Protein AF-A0A1Y1MLY2-F1 (afdb_monomer_lite)

Organism: Photinus pyralis (NCBI:txid7054)

pLDDT: mean 86.31, std 7.02, range [56.25, 96.88]

Secondary structure (DSSP, 8-state):
-HHHHHHHHHHHHHHH-SS--HHHHHHHHHHHHHHHHHTT-STT--TT----S---BPPTTS-HHHHHHHHHHHHHHHHHHHHHTT---HHHHHHHT--THHHHHHHHHTT--BHHHHHHHHHHHHHHHHHHHHHHGGGS-HHHHHHHHHHHHHIIIIIIGGGTEEEE--STTPPPEEEE--HHHHHHHHHHHHHHHHHHHHHHHHHHHHHHHHHHHHHHHHHS-TTTTTTT-TTEEEE-TTS-EEEETTSPBPPHHHHHHHHHHHHHHHHHHHHHHHTT--

Foldseek 3Di:
DVVVVVVVVVVVVPVVDDPDPVVVVQVVQQVVQQVCLVVCVAVPADPVSRDGDRFPFDDPPDDLCRLLVLLVVLLVVLLVLVVVLVDPDPQLVVLSPDDLVVVLVVVVVVVGRHSCSNSVSSLQSLQSNLLVLVVCLVVDDPVSNVSSVVSSCCSALPSQLCVQWHWADDPPSDGTDIDRHPSVVSVVVSVVVVVVVVVVVVVVVVVVVVVVVVVVVLLVLLQDQLLCPCVPPQQADDADPSNQGQAGNVRHGDDPVVSVVSVVVSVVSNVSNVVCVVVVND

Structure (mmCIF, N/CA/C/O backbone):
data_AF-A0A1Y1MLY2-F1
#
_entry.id   AF-A0A1Y1MLY2-F1
#
loop_
_atom_site.group_PDB
_atom_site.id
_atom_site.type_symbol
_atom_site.label_atom_id
_atom_site.label_alt_id
_atom_site.label_comp_id
_atom_site.label_asym_id
_atom_site.label_entity_id
_atom_site.label_seq_id
_atom_site.pdbx_PDB_ins_code
_atom_site.Cartn_x
_atom_site.Cartn_y
_atom_site.Cartn_z
_atom_site.occupancy
_atom_site.B_iso_or_equiv
_atom_site.auth_seq_id
_atom_site.auth_comp_id
_atom_site.auth_asym_id
_atom_site.auth_atom_id
_atom_site.pdbx_PDB_model_num
ATOM 1 N N . VAL A 1 1 ? -26.089 12.155 -2.841 1.00 65.06 1 VAL A N 1
ATOM 2 C CA . VAL A 1 1 ? -25.486 13.413 -3.363 1.00 65.06 1 VAL A CA 1
ATOM 3 C C . VAL A 1 1 ? -25.445 14.527 -2.314 1.00 65.06 1 VAL A C 1
ATOM 5 O O . VAL A 1 1 ? -24.361 15.027 -2.050 1.00 65.06 1 VAL A O 1
ATOM 8 N N . ALA A 1 2 ? -26.565 14.896 -1.673 1.00 79.81 2 ALA A N 1
ATOM 9 C CA . ALA A 1 2 ? -26.585 15.977 -0.673 1.00 79.81 2 ALA A CA 1
ATOM 10 C C . ALA A 1 2 ? -25.741 15.687 0.590 1.00 79.81 2 ALA A C 1
ATOM 12 O O . ALA A 1 2 ? -24.936 16.527 0.979 1.00 79.81 2 ALA A O 1
ATOM 13 N N . LEU A 1 3 ? -25.856 14.484 1.172 1.00 78.69 3 LEU A N 1
ATOM 14 C CA . LEU A 1 3 ? -25.071 14.079 2.352 1.00 78.69 3 LEU A CA 1
ATOM 15 C C . LEU A 1 3 ? -23.561 14.085 2.087 1.00 78.69 3 LEU A C 1
ATOM 17 O O . LEU A 1 3 ? -22.803 14.652 2.862 1.00 78.69 3 LEU A O 1
ATOM 21 N N . LEU A 1 4 ? -23.128 13.536 0.949 1.00 76.62 4 LEU A N 1
ATOM 22 C CA . LEU A 1 4 ? -21.718 13.549 0.550 1.00 76.62 4 LEU A CA 1
ATOM 23 C C . LEU A 1 4 ? -21.171 14.980 0.427 1.00 76.62 4 LEU A C 1
ATOM 25 O O . LEU A 1 4 ? -20.057 15.262 0.858 1.00 76.62 4 LEU A O 1
ATOM 29 N N . LYS A 1 5 ? -21.968 15.902 -0.130 1.00 84.44 5 LYS A N 1
ATOM 30 C CA . LYS A 1 5 ? -21.595 17.318 -0.218 1.00 84.44 5 LYS A CA 1
ATOM 31 C C . LYS A 1 5 ? -21.448 17.941 1.173 1.00 84.44 5 LYS A C 1
ATOM 33 O O . LYS A 1 5 ? -20.451 18.612 1.408 1.00 84.44 5 LYS A O 1
ATOM 38 N N . LEU A 1 6 ? -22.393 17.681 2.082 1.00 85.00 6 LEU A N 1
ATOM 39 C CA . LEU A 1 6 ? -22.332 18.147 3.470 1.00 85.00 6 LEU A CA 1
ATOM 40 C C . LEU A 1 6 ? -21.058 17.655 4.170 1.00 85.00 6 LEU A C 1
ATOM 42 O O . LEU A 1 6 ? -20.322 18.471 4.714 1.00 85.00 6 LEU A O 1
ATOM 46 N N . VAL A 1 7 ? -20.758 16.354 4.085 1.00 82.62 7 VAL A N 1
ATOM 47 C CA . VAL A 1 7 ? -19.550 15.752 4.678 1.00 82.62 7 VAL A CA 1
ATOM 48 C C . VAL A 1 7 ? -18.281 16.408 4.132 1.00 82.62 7 VAL A C 1
ATOM 50 O O . VAL A 1 7 ? -17.428 16.833 4.905 1.00 82.62 7 VAL A O 1
ATOM 53 N N . ASN A 1 8 ? -18.170 16.573 2.812 1.00 82.56 8 ASN A N 1
ATOM 54 C CA . ASN A 1 8 ? -16.999 17.206 2.198 1.00 82.56 8 ASN A CA 1
ATOM 55 C C . ASN A 1 8 ? -16.827 18.674 2.620 1.00 82.56 8 ASN A C 1
ATOM 57 O O . ASN A 1 8 ? -15.702 19.126 2.850 1.00 82.56 8 ASN A O 1
ATOM 61 N N . THR A 1 9 ? -17.928 19.423 2.737 1.00 87.00 9 THR A N 1
ATOM 62 C CA . THR A 1 9 ? -17.904 20.814 3.206 1.00 87.00 9 THR A CA 1
ATOM 63 C C . THR A 1 9 ? -17.489 20.900 4.672 1.00 87.00 9 THR A C 1
ATOM 65 O O . THR A 1 9 ? -16.625 21.712 4.998 1.00 87.00 9 THR A O 1
ATOM 68 N N . VAL A 1 10 ? -18.035 20.041 5.537 1.00 86.56 10 VAL A N 1
ATOM 69 C CA . VAL A 1 10 ? -17.655 19.983 6.955 1.00 86.56 10 VAL A CA 1
ATOM 70 C C . VAL A 1 10 ? -16.186 19.594 7.098 1.00 86.56 10 VAL A C 1
ATOM 72 O O . VAL A 1 10 ? -15.449 20.324 7.744 1.00 86.56 10 VAL A O 1
ATOM 75 N N . ASN A 1 11 ? -15.712 18.542 6.424 1.00 83.19 11 ASN A N 1
ATOM 76 C CA . ASN A 1 11 ? -14.300 18.133 6.467 1.00 83.19 11 ASN A CA 1
ATOM 77 C C . ASN A 1 11 ? -13.353 19.267 6.052 1.00 83.19 11 ASN A C 1
ATOM 79 O O . ASN A 1 11 ? -12.336 19.504 6.702 1.00 83.19 11 ASN A O 1
ATOM 83 N N . SER A 1 12 ? -13.713 20.006 4.999 1.00 84.94 12 SER A N 1
ATOM 84 C CA . SER A 1 12 ? -12.944 21.171 4.550 1.00 84.94 12 SER A CA 1
ATOM 85 C C . SER A 1 12 ? -12.953 22.299 5.585 1.00 84.94 12 SER A C 1
ATOM 87 O O . SER A 1 12 ? -11.939 22.964 5.777 1.00 84.94 12 SER A O 1
ATOM 89 N N . PHE A 1 13 ? -14.078 22.524 6.267 1.00 86.62 13 PHE A N 1
ATOM 90 C CA . PHE A 1 13 ? -14.165 23.499 7.352 1.00 86.62 13 PHE A CA 1
ATOM 91 C C . PHE A 1 13 ? -13.315 23.073 8.555 1.00 86.62 13 PHE A C 1
ATOM 93 O O . PHE A 1 13 ? -12.521 23.875 9.040 1.00 86.62 13 PHE A O 1
ATOM 100 N N . VAL A 1 14 ? -13.413 21.813 8.989 1.00 85.25 14 VAL A N 1
ATOM 101 C CA . VAL A 1 14 ? -12.659 21.287 10.137 1.00 85.25 14 VAL A CA 1
ATOM 102 C C . VAL A 1 14 ? -11.153 21.346 9.898 1.00 85.25 14 VAL A C 1
ATOM 104 O O . VAL A 1 14 ? -10.407 21.741 10.782 1.00 85.25 14 VAL A O 1
ATOM 107 N N . MET A 1 15 ? -10.694 21.023 8.688 1.00 80.38 15 MET A N 1
ATOM 108 C CA . MET A 1 15 ? -9.26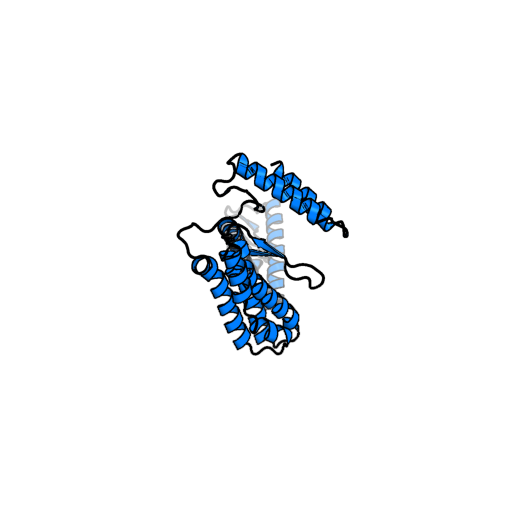7 21.061 8.356 1.00 80.38 15 MET A CA 1
ATOM 109 C C . MET A 1 15 ? -8.666 22.476 8.423 1.00 80.38 15 MET A C 1
ATOM 111 O O . MET A 1 15 ? -7.477 22.627 8.694 1.00 80.38 15 MET A O 1
ATOM 115 N N . ASN A 1 16 ? -9.476 23.509 8.180 1.00 85.94 16 ASN A N 1
ATOM 116 C CA . ASN A 1 16 ? -9.018 24.896 8.080 1.00 85.94 16 ASN A CA 1
ATOM 117 C C . ASN A 1 16 ? -9.244 25.725 9.356 1.00 85.94 16 ASN A C 1
ATOM 119 O O . ASN A 1 16 ? -8.806 26.873 9.409 1.00 85.94 16 ASN A O 1
ATOM 123 N N . ASN A 1 17 ? -9.915 25.180 10.376 1.00 85.88 17 ASN A N 1
ATOM 124 C CA . ASN A 1 17 ? -10.274 25.903 11.598 1.00 85.88 17 ASN A CA 1
ATOM 125 C C . ASN A 1 17 ? -9.805 25.132 12.840 1.00 85.88 17 ASN A C 1
ATOM 127 O O . ASN A 1 17 ? -9.943 23.916 12.903 1.00 85.88 17 ASN A O 1
ATOM 131 N N . LYS A 1 18 ? -9.251 25.835 13.837 1.00 73.88 18 LYS A N 1
ATOM 132 C CA . LYS A 1 18 ? -8.734 25.215 15.073 1.00 73.88 18 LYS A CA 1
ATOM 133 C C . LYS A 1 18 ? -9.783 25.090 16.184 1.00 73.88 18 LYS A C 1
ATOM 135 O O . LYS A 1 18 ? -9.721 24.138 16.951 1.00 73.88 18 LYS A O 1
ATOM 140 N N . ASP A 1 19 ? -10.763 25.991 16.220 1.00 81.56 19 ASP A N 1
ATOM 141 C CA . ASP A 1 19 ? -11.797 26.062 17.265 1.00 81.56 19 ASP A CA 1
ATOM 142 C C . ASP A 1 19 ? -13.130 25.484 16.773 1.00 81.56 19 ASP A C 1
ATOM 144 O O . ASP A 1 19 ? -14.175 26.134 16.777 1.00 81.56 19 ASP A O 1
ATOM 148 N N . VAL A 1 20 ? -13.081 24.260 16.252 1.00 83.19 20 VAL A N 1
ATOM 149 C CA . VAL A 1 20 ? -14.273 23.583 15.740 1.00 83.19 20 VAL A CA 1
ATOM 150 C C . VAL A 1 20 ? -15.062 23.010 16.909 1.00 83.19 20 VAL A C 1
ATOM 152 O O . VAL A 1 20 ? -14.558 22.174 17.658 1.00 83.19 20 VAL A O 1
ATOM 155 N N . ASP A 1 21 ? -16.331 23.395 17.015 1.00 85.88 21 ASP A N 1
ATOM 156 C CA . ASP A 1 21 ? -17.262 22.766 17.945 1.00 85.88 21 ASP A CA 1
ATOM 157 C C . ASP A 1 21 ? -17.686 21.382 17.425 1.00 85.88 21 ASP A C 1
ATOM 159 O O . ASP A 1 21 ? -18.648 21.220 16.666 1.00 85.88 21 ASP A O 1
ATOM 163 N N . LEU A 1 22 ? -16.919 20.368 17.826 1.00 84.38 22 LEU A N 1
ATOM 164 C CA . LEU A 1 22 ? -17.184 18.975 17.481 1.00 84.38 22 LEU A CA 1
ATOM 165 C C . LEU A 1 22 ? -18.506 18.471 18.072 1.00 84.38 22 LEU A C 1
ATOM 167 O O . LEU A 1 22 ? -19.133 17.611 17.458 1.00 84.38 22 LEU A O 1
ATOM 171 N N . ALA A 1 23 ? -18.969 19.026 19.198 1.00 86.00 23 ALA A N 1
ATOM 172 C CA . ALA A 1 23 ? -20.216 18.602 19.830 1.00 86.00 23 ALA A CA 1
ATOM 173 C C . ALA A 1 23 ? -21.431 18.983 18.974 1.00 86.00 23 ALA A C 1
ATOM 175 O O . ALA A 1 23 ? -22.355 18.185 18.811 1.00 86.00 23 ALA A O 1
ATOM 176 N N . HIS A 1 24 ? -21.413 20.165 18.350 1.00 86.69 24 HIS A N 1
ATOM 177 C CA . HIS A 1 24 ? -22.454 20.556 17.396 1.00 86.69 24 HIS A CA 1
ATOM 178 C C . HIS A 1 24 ? -22.438 19.693 16.128 1.00 86.69 24 HIS A C 1
ATOM 180 O O . HIS A 1 24 ? -23.501 19.297 15.641 1.00 86.69 24 HIS A O 1
ATOM 186 N N . ILE A 1 25 ? -21.253 19.370 15.598 1.00 87.06 25 ILE A N 1
ATOM 187 C CA . ILE A 1 25 ? -21.125 18.484 14.429 1.00 87.06 25 ILE A CA 1
ATOM 188 C C . ILE A 1 25 ? -21.669 17.090 14.761 1.00 87.06 25 ILE A C 1
ATOM 190 O O . ILE A 1 25 ? -22.443 16.528 13.984 1.00 87.06 25 ILE A O 1
ATOM 194 N N . GLU A 1 26 ? -21.316 16.560 15.930 1.00 84.12 26 GLU A N 1
ATOM 195 C CA . GLU A 1 26 ? -21.807 15.277 16.423 1.00 84.12 26 GLU A CA 1
ATOM 196 C C . GLU A 1 26 ? -23.332 15.286 16.596 1.00 84.12 26 GLU A C 1
ATOM 198 O O . GLU A 1 26 ? -24.009 14.377 16.116 1.00 84.12 26 GLU A O 1
ATOM 203 N N . ALA A 1 27 ? -23.901 16.332 17.203 1.00 86.44 27 ALA A N 1
ATOM 204 C CA . ALA A 1 27 ? -25.345 16.459 17.392 1.00 86.44 27 ALA A CA 1
ATOM 205 C C . ALA A 1 27 ? -26.109 16.444 16.056 1.00 86.44 27 ALA A C 1
ATOM 207 O O . ALA A 1 27 ? -27.130 15.762 15.928 1.00 86.44 27 ALA A O 1
ATOM 208 N N . ILE A 1 28 ? -25.594 17.141 15.035 1.00 88.00 28 ILE A N 1
ATOM 209 C CA . ILE A 1 28 ? -26.167 17.125 13.682 1.00 88.00 28 ILE A CA 1
ATOM 210 C C . ILE A 1 28 ? -26.046 15.727 13.064 1.00 88.00 28 ILE A C 1
ATOM 212 O O . ILE A 1 28 ? -27.015 15.227 12.490 1.00 88.00 28 ILE A O 1
ATOM 216 N N . ALA A 1 29 ? -24.891 15.069 13.198 1.00 86.06 29 ALA A N 1
ATOM 217 C CA . ALA A 1 29 ? -24.681 13.719 12.678 1.00 86.06 29 ALA A CA 1
ATOM 218 C C . ALA A 1 29 ? -25.641 12.698 13.317 1.00 86.06 29 ALA A C 1
ATOM 220 O O . ALA A 1 29 ? -26.265 11.909 12.602 1.00 86.06 29 ALA A O 1
ATOM 221 N N . ARG A 1 30 ? -25.833 12.758 14.641 1.00 86.56 30 ARG A N 1
ATOM 222 C CA . ARG A 1 30 ? -26.814 11.935 15.371 1.00 86.56 30 ARG A CA 1
ATOM 223 C C . ARG A 1 30 ? -28.239 12.216 14.912 1.00 86.56 30 ARG A C 1
ATOM 225 O O . ARG A 1 30 ? -29.003 11.284 14.681 1.00 86.56 30 ARG A O 1
ATOM 232 N N . TRP A 1 31 ? -28.598 13.484 14.704 1.00 88.75 31 TRP A N 1
ATOM 233 C CA . TRP A 1 31 ? -29.924 13.845 14.198 1.00 88.75 31 TRP A CA 1
ATOM 234 C C . TRP A 1 31 ? -30.186 13.284 12.794 1.00 88.75 31 TRP A C 1
ATOM 236 O O . TRP A 1 31 ? -31.248 12.709 12.554 1.00 88.75 31 TRP A O 1
ATOM 246 N N . ILE A 1 32 ? -29.214 13.389 11.881 1.00 88.44 32 ILE A N 1
ATOM 247 C CA . ILE A 1 32 ? -29.318 12.810 10.532 1.00 88.44 32 ILE A CA 1
ATOM 248 C C . ILE A 1 32 ? -29.481 11.289 10.618 1.00 88.44 32 ILE A C 1
ATOM 250 O O . ILE A 1 32 ? -30.373 10.740 9.973 1.00 88.44 32 ILE A O 1
ATOM 254 N N . THR A 1 33 ? -28.662 10.626 11.437 1.00 85.81 33 THR A N 1
ATOM 255 C CA . THR A 1 33 ? -28.708 9.169 11.656 1.00 85.81 33 THR A CA 1
ATOM 256 C C . THR A 1 33 ? -30.077 8.733 12.176 1.00 85.81 33 THR A C 1
ATOM 258 O O . THR A 1 33 ? -30.696 7.813 11.643 1.00 85.81 33 THR A O 1
ATOM 261 N N . LYS A 1 34 ? -30.620 9.471 13.146 1.00 87.81 34 LYS A N 1
ATOM 262 C CA . LYS A 1 34 ? -31.966 9.249 13.672 1.00 87.81 34 LYS A CA 1
ATOM 263 C C . LYS A 1 34 ? -33.048 9.398 12.606 1.00 87.81 34 LYS A C 1
ATOM 265 O O . LYS A 1 34 ? -33.938 8.558 12.532 1.00 87.81 34 LYS A O 1
ATOM 270 N N . MET A 1 35 ? -32.989 10.440 11.774 1.00 89.75 35 MET A N 1
ATOM 271 C CA . MET A 1 35 ? -33.976 10.649 10.703 1.00 89.75 35 MET A CA 1
ATOM 272 C C . MET A 1 35 ? -33.938 9.525 9.674 1.00 89.75 35 MET A C 1
ATOM 274 O O . MET A 1 35 ? -34.974 9.001 9.281 1.00 89.75 35 MET A O 1
ATOM 278 N N . VAL A 1 36 ? -32.739 9.120 9.280 1.00 86.75 36 VAL A N 1
ATOM 279 C CA . VAL A 1 36 ? -32.501 7.982 8.394 1.00 86.75 36 VAL A CA 1
ATOM 280 C C . VAL A 1 36 ? -33.120 6.694 8.942 1.00 86.75 36 VAL A C 1
ATOM 282 O O . VAL A 1 36 ? -33.818 6.000 8.199 1.00 86.75 36 VAL A O 1
ATOM 285 N N . GLY A 1 37 ? -32.905 6.411 10.231 1.00 85.94 37 GLY A N 1
ATOM 286 C CA . GLY A 1 37 ? -33.484 5.252 10.906 1.00 85.94 37 GLY A CA 1
ATOM 287 C C . GLY A 1 37 ? -35.010 5.319 10.974 1.00 85.94 37 GLY A C 1
ATOM 288 O O . GLY A 1 37 ? -35.684 4.365 10.600 1.00 85.94 37 GLY A O 1
ATOM 289 N N . ILE A 1 38 ? -35.572 6.476 11.346 1.00 88.00 38 ILE A N 1
ATOM 290 C CA . ILE A 1 38 ? -37.028 6.708 11.375 1.00 88.00 38 ILE A CA 1
ATOM 291 C C . ILE A 1 38 ? -37.664 6.495 9.995 1.00 88.00 38 ILE A C 1
ATOM 293 O O . ILE A 1 38 ? -38.751 5.928 9.905 1.00 88.00 38 ILE A O 1
ATOM 297 N N . PHE A 1 39 ? -37.004 6.937 8.922 1.00 90.06 39 PHE A N 1
ATOM 298 C CA . PHE A 1 39 ? -37.498 6.767 7.553 1.00 90.06 39 PHE A CA 1
ATOM 299 C C . PHE A 1 39 ? -37.234 5.371 6.966 1.00 90.06 39 PHE A C 1
ATOM 301 O O . PHE A 1 39 ? -37.624 5.124 5.826 1.00 90.06 39 PHE A O 1
ATOM 308 N N . GLY A 1 40 ? -36.590 4.463 7.710 1.00 83.88 40 GLY A N 1
ATOM 309 C CA . GLY A 1 40 ? -36.291 3.104 7.252 1.00 83.88 40 GLY A CA 1
ATOM 310 C C . GLY A 1 40 ? -35.298 3.052 6.089 1.00 83.88 40 GLY A C 1
ATOM 311 O O . GLY A 1 40 ? -35.324 2.114 5.296 1.00 83.88 40 GLY A O 1
ATOM 312 N N . LEU A 1 41 ? -34.451 4.076 5.949 1.00 83.38 41 LEU A N 1
ATOM 313 C CA . LEU A 1 41 ? -33.422 4.122 4.906 1.00 83.38 41 LEU A CA 1
ATOM 314 C C . LEU A 1 41 ? -32.189 3.292 5.283 1.00 83.38 41 LEU A C 1
ATOM 316 O O . LEU A 1 41 ? -31.429 2.903 4.398 1.00 83.38 41 LEU A O 1
ATOM 320 N N . ASP A 1 42 ? -32.007 3.022 6.576 1.00 75.75 42 ASP A N 1
ATOM 321 C CA . ASP A 1 42 ? -31.006 2.100 7.102 1.00 75.75 42 ASP A CA 1
ATOM 322 C C . ASP A 1 42 ? -31.688 0.788 7.536 1.00 75.75 42 ASP A C 1
ATOM 324 O O . ASP A 1 42 ? -32.472 0.802 8.490 1.00 75.75 42 ASP A O 1
ATOM 328 N N . PRO A 1 43 ? -31.405 -0.348 6.871 1.00 70.94 43 PRO A N 1
ATOM 329 C CA . PRO A 1 43 ? -31.982 -1.643 7.229 1.00 70.94 43 PRO A CA 1
ATOM 330 C C . PRO A 1 43 ? -31.533 -2.157 8.607 1.00 70.94 43 PRO A C 1
ATOM 332 O O . PRO A 1 43 ? -32.166 -3.065 9.142 1.00 70.94 43 PRO A O 1
ATOM 335 N N . ASN A 1 44 ? -30.465 -1.595 9.180 1.00 70.00 44 ASN A N 1
ATOM 336 C CA . ASN A 1 44 ? -29.896 -2.008 10.461 1.00 70.00 44 ASN A CA 1
ATOM 337 C C . ASN A 1 44 ? -30.261 -1.063 11.618 1.00 70.00 44 ASN A C 1
ATOM 339 O O . ASN A 1 44 ? -29.858 -1.309 12.757 1.00 70.00 44 ASN A O 1
ATOM 343 N N . ALA A 1 45 ? -31.006 0.013 11.354 1.00 74.88 45 ALA A N 1
ATOM 344 C CA . ALA A 1 45 ? -31.350 1.004 12.362 1.00 74.88 45 ALA A CA 1
ATOM 345 C C . ALA A 1 45 ? -32.403 0.472 13.348 1.00 74.88 45 ALA A C 1
ATOM 347 O O . ALA A 1 45 ? -33.476 0.014 12.956 1.00 74.88 45 ALA A O 1
ATOM 348 N N . ILE A 1 46 ? -32.118 0.586 14.650 1.00 71.88 46 ILE A N 1
ATOM 349 C CA . ILE A 1 46 ? -33.002 0.124 15.730 1.00 71.88 46 ILE A CA 1
ATOM 350 C C . ILE A 1 46 ? -33.351 1.312 16.647 1.00 71.88 46 ILE A C 1
ATOM 352 O O . ILE A 1 46 ? -32.441 2.034 17.070 1.00 71.88 46 ILE A O 1
ATOM 356 N N . PRO A 1 47 ? -34.639 1.536 16.988 1.00 75.62 47 PRO A N 1
ATOM 357 C CA . PRO A 1 47 ? -35.035 2.520 17.995 1.00 75.62 47 PRO A CA 1
ATOM 358 C C . PRO A 1 47 ? -34.311 2.279 19.331 1.00 75.62 47 PRO A C 1
ATOM 360 O O . PRO A 1 47 ? -34.232 1.128 19.761 1.00 75.62 47 PRO A O 1
ATOM 363 N N . PRO A 1 48 ? -33.822 3.321 20.028 1.00 79.62 48 PRO A N 1
ATOM 364 C CA . PRO A 1 48 ? -34.095 4.757 19.844 1.00 79.62 48 PRO A CA 1
ATOM 365 C C . PRO A 1 48 ? -33.288 5.500 18.752 1.00 79.62 48 PRO A C 1
ATOM 367 O O . PRO A 1 48 ? -33.465 6.712 18.610 1.00 79.62 48 PRO A O 1
ATOM 370 N N . TYR A 1 49 ? -32.495 4.797 17.931 1.00 78.50 49 TYR A N 1
ATOM 371 C CA . TYR A 1 49 ? -31.637 5.361 16.872 1.00 78.50 49 TYR A CA 1
ATOM 372 C C . TYR A 1 49 ? -30.527 6.292 17.386 1.00 78.50 49 TYR A C 1
ATOM 374 O O . TYR A 1 49 ? -30.182 7.280 16.741 1.00 78.50 49 TYR A O 1
ATOM 382 N N . ASP A 1 50 ? -29.956 5.968 18.546 1.00 70.81 50 ASP A N 1
ATOM 383 C CA . ASP A 1 50 ? -28.918 6.778 19.199 1.00 70.81 50 ASP A CA 1
ATOM 384 C C . ASP A 1 50 ? -27.515 6.599 18.582 1.00 70.81 50 ASP A C 1
ATOM 386 O O . ASP A 1 50 ? -26.544 7.194 19.055 1.00 70.81 50 ASP A O 1
ATOM 390 N N . GLY A 1 51 ? -27.395 5.790 17.525 1.00 68.88 51 GLY A N 1
ATOM 391 C CA . GLY A 1 51 ? -26.148 5.560 16.797 1.00 68.88 51 GLY A CA 1
ATOM 392 C C . GLY A 1 51 ? -25.637 6.792 16.042 1.00 68.88 51 GLY A C 1
ATOM 393 O O . GLY A 1 51 ? -26.315 7.817 15.920 1.00 68.88 51 GLY A O 1
ATOM 394 N N . LEU A 1 52 ? -24.418 6.685 15.513 1.00 72.62 52 LEU A N 1
ATOM 395 C CA . LEU A 1 52 ? -23.797 7.711 14.679 1.00 72.62 52 LEU A CA 1
ATOM 396 C C . LEU A 1 52 ? -23.359 7.090 13.351 1.00 72.62 52 LEU A C 1
ATOM 398 O O . LEU A 1 52 ? -22.467 6.252 13.317 1.00 72.62 52 LEU A O 1
ATOM 402 N N . GLY A 1 53 ? -23.989 7.515 12.257 1.00 69.56 53 GLY A N 1
ATOM 403 C CA . GLY A 1 53 ? -23.737 6.973 10.927 1.00 69.56 53 GLY A CA 1
ATOM 404 C C . GLY A 1 53 ? -24.470 5.659 10.648 1.00 69.56 53 GLY A C 1
ATOM 405 O O . GLY A 1 53 ? -25.472 5.335 11.276 1.00 69.56 53 GLY A O 1
ATOM 406 N N . TRP A 1 54 ? -23.973 4.938 9.646 1.00 68.44 54 TRP A N 1
ATOM 407 C CA . TRP A 1 54 ? -24.575 3.734 9.079 1.00 68.44 54 TRP A CA 1
ATOM 408 C C . TRP A 1 54 ? -23.492 2.662 9.153 1.00 68.44 54 TRP A C 1
ATOM 410 O O . TRP A 1 54 ? -22.657 2.549 8.255 1.00 68.44 54 TRP A O 1
ATOM 420 N N . ALA A 1 55 ? -23.413 1.969 10.283 1.00 59.78 55 ALA A N 1
ATOM 421 C CA . ALA A 1 55 ? -22.375 0.973 10.494 1.00 59.78 55 ALA A CA 1
ATOM 422 C C . ALA A 1 55 ? -22.702 -0.308 9.720 1.00 59.78 55 ALA A C 1
ATOM 424 O O . ALA A 1 55 ? -23.849 -0.768 9.699 1.00 59.78 55 ALA A O 1
ATOM 425 N N . SER A 1 56 ? -21.677 -0.927 9.132 1.00 64.12 56 SER A N 1
ATOM 426 C CA . SER A 1 56 ? -21.771 -2.325 8.708 1.00 64.12 56 SER A CA 1
ATOM 427 C C . SER A 1 56 ? -21.759 -3.186 9.967 1.00 64.12 56 SER A C 1
ATOM 429 O O . SER A 1 56 ? -20.706 -3.574 10.470 1.00 64.12 56 SER A O 1
ATOM 431 N N . SER A 1 57 ? -22.941 -3.415 10.534 1.00 70.38 57 SER A N 1
ATOM 432 C CA . SER A 1 57 ? -23.080 -4.181 11.762 1.00 70.38 57 SER A CA 1
ATOM 433 C C . SER A 1 57 ? -22.838 -5.667 11.513 1.00 70.38 57 SER A C 1
ATOM 435 O O . SER A 1 57 ? -23.217 -6.247 10.492 1.00 70.38 57 SER A O 1
ATOM 437 N N . ILE A 1 58 ? -22.194 -6.306 12.482 1.00 81.69 58 ILE A N 1
ATOM 438 C CA . ILE A 1 58 ? -22.024 -7.753 12.497 1.00 81.69 58 ILE A CA 1
ATOM 439 C C . ILE A 1 58 ? -23.399 -8.399 12.688 1.00 81.69 58 ILE A C 1
ATOM 441 O O . ILE A 1 58 ? -24.110 -8.073 13.649 1.00 81.69 58 ILE A O 1
ATOM 445 N N . ALA A 1 59 ? -23.735 -9.363 11.823 1.00 76.75 59 ALA A N 1
ATOM 446 C CA . ALA A 1 59 ? -24.969 -10.142 11.917 1.00 76.75 59 ALA A CA 1
ATOM 447 C C . ALA A 1 59 ? -25.159 -10.718 13.331 1.00 76.75 59 ALA A C 1
ATOM 449 O O . ALA A 1 59 ? -24.187 -11.064 14.006 1.00 76.75 59 ALA A O 1
ATOM 450 N N . ALA A 1 60 ? -26.401 -10.773 13.814 1.00 76.06 60 ALA A N 1
ATOM 451 C CA . ALA A 1 60 ? -26.706 -11.085 15.215 1.00 76.06 60 ALA A CA 1
ATOM 452 C C . ALA A 1 60 ? -26.198 -12.468 15.672 1.00 76.06 60 ALA A C 1
ATOM 454 O O . ALA A 1 60 ? -25.913 -12.660 16.851 1.00 76.06 60 ALA A O 1
ATOM 455 N N . ASP A 1 61 ? -26.058 -13.410 14.742 1.00 81.88 61 ASP A N 1
ATOM 456 C CA . ASP A 1 61 ? -25.577 -14.777 14.948 1.00 81.88 61 ASP A CA 1
ATOM 457 C C . ASP A 1 61 ? -24.043 -14.904 14.974 1.00 81.88 61 ASP A C 1
ATOM 459 O O . ASP A 1 61 ? -23.511 -15.951 15.350 1.00 81.88 61 ASP A O 1
ATOM 463 N N . ILE A 1 62 ? -23.313 -13.850 14.602 1.00 85.25 62 ILE A N 1
ATOM 464 C CA . ILE A 1 62 ? -21.850 -13.850 14.572 1.00 85.25 62 ILE A CA 1
ATOM 465 C C . ILE A 1 62 ? -21.298 -13.263 15.879 1.00 85.25 62 ILE A C 1
ATOM 467 O O . ILE A 1 62 ? -21.649 -12.160 16.297 1.00 85.25 62 ILE A O 1
ATOM 471 N N . ASP A 1 63 ? -20.381 -13.986 16.520 1.00 90.00 63 ASP A N 1
ATOM 472 C CA . ASP A 1 63 ? -19.633 -13.495 17.683 1.00 90.00 63 ASP A CA 1
ATOM 473 C C . ASP A 1 63 ? -18.699 -12.328 17.281 1.00 90.00 63 ASP A C 1
ATOM 475 O O . ASP A 1 63 ? -17.868 -12.512 16.380 1.00 90.00 63 ASP A O 1
ATOM 479 N N . PRO A 1 64 ? -18.770 -11.153 17.946 1.00 90.00 64 PRO A N 1
ATOM 480 C CA . PRO A 1 64 ? -17.841 -10.042 17.741 1.00 90.00 64 PRO A CA 1
ATOM 481 C C . PRO A 1 64 ? -16.362 -10.441 17.750 1.00 90.00 64 PRO A C 1
ATOM 483 O O . PRO A 1 64 ? -15.602 -9.973 16.902 1.00 90.00 64 PRO A O 1
ATOM 486 N N . LYS A 1 65 ? -15.952 -11.359 18.640 1.00 92.00 65 LYS A N 1
ATOM 487 C CA . LYS A 1 65 ? -14.562 -11.849 18.699 1.00 92.00 65 LYS A CA 1
ATOM 488 C C . LYS A 1 65 ? -14.156 -12.546 17.405 1.00 92.00 65 LYS A C 1
ATOM 490 O O . LYS A 1 65 ? -13.058 -12.341 16.897 1.00 92.00 65 LYS A O 1
ATOM 495 N N . LYS A 1 66 ? -15.062 -13.347 16.842 1.00 92.19 66 LYS A N 1
ATOM 496 C CA . LYS A 1 66 ? -14.831 -14.056 15.581 1.00 92.19 66 LYS A CA 1
ATOM 497 C C . LYS A 1 66 ? -14.791 -13.094 14.395 1.00 92.19 66 LYS A C 1
ATOM 499 O O . LYS A 1 66 ? -13.976 -13.288 13.498 1.00 92.19 66 LYS A O 1
ATOM 504 N N . ALA A 1 67 ? -15.639 -12.066 14.399 1.00 89.94 67 ALA A N 1
ATOM 505 C CA . ALA A 1 67 ? -15.704 -11.080 13.324 1.00 89.94 67 ALA A CA 1
ATOM 506 C C . ALA A 1 67 ? -14.405 -10.272 13.186 1.00 89.94 67 ALA A C 1
ATOM 508 O O . ALA A 1 67 ? -13.932 -10.065 12.071 1.00 89.94 67 ALA A O 1
ATOM 509 N N . ILE A 1 68 ? -13.793 -9.868 14.304 1.00 93.75 68 ILE A N 1
ATOM 510 C CA . ILE A 1 68 ? -12.551 -9.080 14.278 1.00 93.75 68 ILE A CA 1
ATOM 511 C C . ILE A 1 68 ? -11.268 -9.920 14.264 1.00 93.75 68 ILE A C 1
ATOM 513 O O . ILE A 1 68 ? -10.169 -9.367 14.191 1.00 93.75 68 ILE A O 1
ATOM 517 N N . GLN A 1 69 ? -11.379 -11.249 14.312 1.00 94.38 69 GLN A N 1
ATOM 518 C CA . GLN A 1 69 ? -10.234 -12.158 14.371 1.00 94.38 69 GLN A CA 1
ATOM 519 C C . GLN A 1 69 ? -9.150 -11.878 13.307 1.00 94.38 69 GLN A C 1
ATOM 521 O O . GLN A 1 69 ? -7.969 -11.956 13.659 1.00 94.38 69 GLN A O 1
ATOM 526 N N . PRO A 1 70 ? -9.477 -11.515 12.047 1.00 94.94 70 PRO A N 1
ATOM 527 C CA . PRO A 1 70 ? -8.455 -11.165 11.060 1.00 94.94 70 PRO A CA 1
ATOM 528 C C . PRO A 1 70 ? -7.576 -9.974 11.481 1.00 94.94 70 PRO A C 1
ATOM 530 O O . PRO A 1 70 ? -6.362 -10.016 11.297 1.00 94.94 70 PRO A O 1
ATOM 533 N N . TYR A 1 71 ? -8.147 -8.945 12.117 1.00 95.50 71 TYR A N 1
ATOM 534 C CA . TYR A 1 71 ? -7.395 -7.782 12.608 1.00 95.50 71 TYR A CA 1
ATOM 535 C C . TYR A 1 71 ? -6.461 -8.160 13.764 1.00 95.50 71 TYR A C 1
ATOM 537 O O . TYR A 1 71 ? -5.314 -7.713 13.818 1.00 95.50 71 TYR A O 1
ATOM 545 N N . VAL A 1 72 ? -6.923 -9.045 14.655 1.00 96.06 72 VAL A N 1
ATOM 546 C CA . VAL A 1 72 ? -6.106 -9.592 15.750 1.00 96.06 72 VAL A CA 1
ATOM 547 C C . VAL A 1 72 ? -4.914 -10.376 15.196 1.00 96.06 72 VAL A C 1
ATOM 549 O O . VAL A 1 72 ? -3.788 -10.204 15.661 1.00 96.06 72 VAL A O 1
ATOM 552 N N . GLN A 1 73 ? -5.140 -11.206 14.173 1.00 96.31 73 GLN A N 1
ATOM 553 C CA . GLN A 1 73 ? -4.085 -11.992 13.525 1.00 96.31 73 GLN A CA 1
ATOM 554 C C . GLN A 1 73 ? -3.025 -11.109 12.858 1.00 96.31 73 GLN A C 1
ATOM 556 O O . GLN A 1 73 ? -1.834 -11.418 12.951 1.00 96.31 73 GLN A O 1
ATOM 561 N N . VAL A 1 74 ? -3.430 -10.004 12.221 1.00 96.44 74 VAL A N 1
ATOM 562 C CA . VAL A 1 74 ? -2.488 -9.028 11.653 1.00 96.44 74 VAL A CA 1
ATOM 563 C C . VAL A 1 74 ? -1.597 -8.451 12.747 1.00 96.44 74 VAL A C 1
ATOM 565 O O . VAL A 1 74 ? -0.374 -8.492 12.608 1.00 96.44 74 VAL A O 1
ATOM 568 N N . LEU A 1 75 ? -2.177 -7.987 13.859 1.00 96.44 75 LEU A N 1
ATOM 569 C CA . LEU A 1 75 ? -1.396 -7.456 14.976 1.00 96.44 75 LEU A CA 1
ATOM 570 C C . LEU A 1 75 ? -0.404 -8.495 15.515 1.00 96.44 75 LEU A C 1
ATOM 572 O O . LEU A 1 75 ? 0.786 -8.205 15.616 1.00 96.44 75 LEU A O 1
ATOM 576 N N . GLN A 1 76 ? -0.861 -9.721 15.782 1.00 95.69 76 GLN A N 1
ATOM 577 C CA . GLN A 1 76 ? -0.005 -10.805 16.277 1.00 95.69 76 GLN A CA 1
ATOM 578 C C . GLN A 1 76 ? 1.155 -11.117 15.323 1.00 95.69 76 GLN A C 1
ATOM 580 O O . GLN A 1 76 ? 2.297 -11.270 15.757 1.00 95.69 76 GLN A O 1
ATOM 585 N N . THR A 1 77 ? 0.877 -11.177 14.019 1.00 96.25 77 THR A N 1
ATOM 586 C CA . THR A 1 77 ? 1.889 -11.452 12.989 1.00 96.25 77 THR A CA 1
ATOM 587 C C . THR A 1 77 ? 2.929 -10.337 12.932 1.00 96.25 77 THR A C 1
ATOM 589 O O . THR A 1 77 ? 4.131 -10.606 12.941 1.00 96.25 77 THR A O 1
ATOM 592 N N . VAL A 1 78 ? 2.479 -9.079 12.935 1.00 95.81 78 VAL A N 1
ATOM 593 C CA . VAL A 1 78 ? 3.355 -7.902 12.938 1.00 95.81 78 VAL A CA 1
ATOM 594 C C . VAL A 1 78 ? 4.225 -7.880 14.194 1.00 95.81 78 VAL A C 1
ATOM 596 O O . VAL A 1 78 ? 5.443 -7.759 14.085 1.00 95.81 78 VAL A O 1
ATOM 599 N N . MET A 1 79 ? 3.642 -8.064 15.381 1.00 94.50 79 MET A N 1
ATOM 600 C CA . MET A 1 79 ? 4.391 -8.083 16.641 1.00 94.50 79 MET A CA 1
ATOM 601 C C . MET A 1 79 ? 5.442 -9.197 16.664 1.00 94.50 79 MET A C 1
ATOM 603 O O . MET A 1 79 ? 6.576 -8.961 17.087 1.00 94.50 79 MET A O 1
ATOM 607 N N . ALA A 1 80 ? 5.100 -10.391 16.170 1.00 94.50 80 ALA A N 1
ATOM 608 C CA . ALA A 1 80 ? 6.014 -11.528 16.121 1.00 94.50 80 ALA A CA 1
ATOM 609 C C . ALA A 1 80 ? 7.204 -11.278 15.182 1.00 94.50 80 ALA A C 1
ATOM 611 O O . ALA A 1 80 ? 8.334 -11.642 15.502 1.00 94.50 80 ALA A O 1
ATOM 612 N N . GLU A 1 81 ? 6.978 -10.662 14.024 1.00 93.44 81 GLU A N 1
ATOM 613 C CA . GLU A 1 81 ? 8.051 -10.349 13.078 1.00 93.44 81 GLU A CA 1
ATOM 614 C C . GLU A 1 81 ? 8.940 -9.208 13.551 1.00 93.44 81 GLU A C 1
ATOM 616 O O . GLU A 1 81 ? 10.162 -9.310 13.471 1.00 93.44 81 GLU A O 1
ATOM 621 N N . VAL A 1 82 ? 8.344 -8.150 14.094 1.00 93.50 82 VAL A N 1
ATOM 622 C CA . VAL A 1 82 ? 9.094 -7.012 14.625 1.00 93.50 82 VAL A CA 1
ATOM 623 C C . VAL A 1 82 ? 9.952 -7.439 15.815 1.00 93.50 82 VAL A C 1
ATOM 625 O O . VAL A 1 82 ? 11.118 -7.056 15.895 1.00 93.50 82 VAL A O 1
ATOM 628 N N . SER A 1 83 ? 9.430 -8.310 16.682 1.00 91.25 83 SER A N 1
ATOM 629 C CA . SER A 1 83 ? 10.197 -8.889 17.792 1.00 91.25 83 SER A CA 1
ATOM 630 C C . SER A 1 83 ? 11.426 -9.673 17.317 1.00 91.25 83 SER A C 1
ATOM 632 O O . SER A 1 83 ? 12.475 -9.614 17.954 1.00 91.25 83 SER A O 1
ATOM 634 N N . LYS A 1 84 ? 11.348 -10.367 16.170 1.00 92.00 84 LYS A N 1
ATOM 635 C CA . LYS A 1 84 ? 12.491 -11.115 15.609 1.00 92.00 84 LYS A CA 1
ATOM 636 C C . LYS A 1 84 ? 13.626 -10.208 15.137 1.00 92.00 84 LYS A C 1
ATOM 638 O O . LYS A 1 84 ? 14.774 -10.642 15.133 1.00 92.00 84 LYS A O 1
ATOM 643 N N . LEU A 1 85 ? 13.326 -8.965 14.762 1.00 88.56 85 LEU A N 1
ATOM 644 C CA . LEU A 1 85 ? 14.332 -8.008 14.296 1.00 88.56 85 LEU A CA 1
ATOM 645 C C . LEU A 1 85 ? 15.187 -7.425 15.433 1.00 88.56 85 LEU A C 1
ATOM 647 O O . LEU A 1 85 ? 16.186 -6.772 15.142 1.00 88.56 85 LEU A O 1
ATOM 651 N N . SER A 1 86 ? 14.821 -7.667 16.703 1.00 84.25 86 SER A N 1
ATOM 652 C CA . SER A 1 86 ? 15.565 -7.223 17.897 1.00 84.25 86 SER A CA 1
ATOM 653 C C . SER A 1 86 ? 15.995 -5.748 17.825 1.00 84.25 86 SER A C 1
ATOM 655 O O . SER A 1 86 ? 17.158 -5.408 18.039 1.00 84.25 86 SER A O 1
ATOM 657 N N . LEU A 1 87 ? 15.061 -4.868 17.452 1.00 86.38 87 LEU A N 1
ATOM 658 C CA . LEU A 1 87 ? 15.328 -3.445 17.236 1.00 86.38 87 LEU A CA 1
ATOM 659 C C . LEU A 1 87 ? 15.415 -2.692 18.573 1.00 86.38 87 LEU A C 1
ATOM 661 O O . LEU A 1 87 ? 14.541 -2.828 19.426 1.00 86.38 87 LEU A O 1
ATOM 665 N N . SER A 1 88 ? 16.424 -1.836 18.731 1.00 77.00 88 SER A N 1
ATOM 666 C CA . SER A 1 88 ? 16.603 -1.009 19.932 1.00 77.00 88 SER A CA 1
ATOM 667 C C . SER A 1 88 ? 15.711 0.244 19.886 1.00 77.00 88 SER A C 1
ATOM 669 O O . SER A 1 88 ? 16.139 1.293 19.405 1.00 77.00 88 SER A O 1
ATOM 671 N N . SER A 1 89 ? 14.462 0.144 20.356 1.00 83.94 89 SER A N 1
ATOM 672 C CA . SER A 1 89 ? 13.574 1.297 20.597 1.00 83.94 89 SER A CA 1
ATOM 673 C C . SER A 1 89 ? 12.656 1.047 21.798 1.00 83.94 89 SER A C 1
ATOM 675 O O . SER A 1 89 ? 11.889 0.079 21.822 1.00 83.94 89 SER A O 1
ATOM 677 N N . ASP A 1 90 ? 12.696 1.951 22.780 1.00 87.75 90 ASP A N 1
ATOM 678 C CA . ASP A 1 90 ? 11.820 1.903 23.958 1.00 87.75 90 ASP A CA 1
ATOM 679 C C . ASP A 1 90 ? 10.349 2.091 23.563 1.00 87.75 90 ASP A C 1
ATOM 681 O O . ASP A 1 90 ? 9.461 1.402 24.064 1.00 87.75 90 ASP A O 1
ATOM 685 N N . THR A 1 91 ? 10.082 2.983 22.603 1.00 89.44 91 THR A N 1
ATOM 686 C CA . THR A 1 91 ? 8.734 3.215 22.067 1.00 89.44 91 THR A CA 1
ATOM 687 C C . THR A 1 91 ? 8.187 1.955 21.407 1.00 89.44 91 THR A C 1
ATOM 689 O O . THR A 1 91 ? 7.052 1.568 21.675 1.00 89.44 91 THR A O 1
ATOM 692 N N . LEU A 1 92 ? 9.003 1.280 20.594 1.00 90.31 92 LEU A N 1
ATOM 693 C CA . LEU A 1 92 ? 8.620 0.026 19.952 1.00 90.31 92 LEU A CA 1
ATOM 694 C C . LEU A 1 92 ? 8.352 -1.070 20.992 1.00 90.31 92 LEU A C 1
ATOM 696 O O . LEU A 1 92 ? 7.350 -1.768 20.893 1.00 90.31 92 LEU A O 1
ATOM 700 N N . SER A 1 93 ? 9.196 -1.182 22.019 1.00 90.56 93 SER A N 1
ATOM 701 C CA . SER A 1 93 ? 9.027 -2.166 23.099 1.00 90.56 93 SER A CA 1
ATOM 702 C C . SER A 1 93 ? 7.724 -1.954 23.876 1.00 90.56 93 SER A C 1
ATOM 704 O O . SER A 1 93 ? 7.010 -2.913 24.176 1.00 90.56 93 SER A O 1
ATOM 706 N N . ASN A 1 94 ? 7.367 -0.693 24.136 1.00 93.00 94 ASN A N 1
ATOM 707 C CA . ASN A 1 94 ? 6.090 -0.342 24.752 1.00 93.00 94 ASN A CA 1
ATOM 708 C C . ASN A 1 94 ? 4.907 -0.721 23.854 1.00 93.00 94 ASN A C 1
ATOM 710 O O . ASN A 1 94 ? 3.955 -1.321 24.343 1.00 93.00 94 ASN A O 1
ATOM 714 N N . LEU A 1 95 ? 4.973 -0.425 22.549 1.00 92.56 95 LEU A N 1
ATOM 715 C CA . LEU A 1 95 ? 3.932 -0.797 21.579 1.00 92.56 95 LEU A CA 1
ATOM 716 C C . LEU A 1 95 ? 3.758 -2.318 21.475 1.00 92.56 95 LEU A C 1
ATOM 718 O O . LEU A 1 95 ? 2.633 -2.806 21.461 1.00 92.56 95 LEU A O 1
ATOM 722 N N . LEU A 1 96 ? 4.858 -3.075 21.469 1.00 90.88 96 LEU A N 1
ATOM 723 C CA . LEU A 1 96 ? 4.844 -4.543 21.453 1.00 90.88 96 LEU A CA 1
ATOM 724 C C . LEU A 1 96 ? 4.320 -5.163 22.759 1.00 90.88 96 LEU A C 1
ATOM 726 O O . LEU A 1 96 ? 4.039 -6.356 22.794 1.00 90.88 96 LEU A O 1
ATOM 730 N N . SER A 1 97 ? 4.188 -4.378 23.826 1.00 91.44 97 SER A N 1
ATOM 731 C CA . SER A 1 97 ? 3.614 -4.823 25.100 1.00 91.44 97 SER A CA 1
ATOM 732 C C . SER A 1 97 ? 2.155 -4.392 25.270 1.00 91.44 97 SER A C 1
ATOM 734 O O . SER A 1 97 ? 1.528 -4.744 26.270 1.00 91.44 97 SER A O 1
ATOM 736 N N . GLN A 1 98 ? 1.607 -3.609 24.333 1.00 91.12 98 GLN A N 1
ATOM 737 C CA . GLN A 1 98 ? 0.214 -3.184 24.401 1.00 91.12 98 GLN A CA 1
ATOM 738 C C . GLN A 1 98 ? -0.723 -4.360 24.143 1.00 91.12 98 GLN A C 1
ATOM 740 O O . GLN A 1 98 ? -0.530 -5.146 23.217 1.00 91.12 98 GLN A O 1
ATOM 745 N N . ASP A 1 99 ? -1.778 -4.425 24.950 1.00 92.19 99 ASP A N 1
ATOM 746 C CA . ASP A 1 99 ? -2.858 -5.391 24.809 1.00 92.19 99 ASP A CA 1
ATOM 747 C C . ASP A 1 99 ? -4.184 -4.650 24.561 1.00 92.19 99 ASP A C 1
ATOM 749 O O . ASP A 1 99 ? -4.811 -4.165 25.511 1.00 92.19 99 ASP A O 1
ATOM 753 N N . PRO A 1 100 ? -4.627 -4.549 23.293 1.00 93.69 100 PRO A N 1
ATOM 754 C CA . PRO A 1 100 ? -5.884 -3.892 22.938 1.00 93.69 100 PRO A CA 1
ATOM 755 C C . PRO A 1 100 ? -7.138 -4.654 23.383 1.00 93.69 100 PRO A C 1
ATOM 757 O O . PRO A 1 100 ? -8.242 -4.125 23.248 1.00 93.69 100 PRO A O 1
ATOM 760 N N . SER A 1 101 ? -7.006 -5.883 23.903 1.00 91.81 101 SER A N 1
ATOM 761 C CA . SER A 1 101 ? -8.154 -6.731 24.248 1.00 91.81 101 SER A CA 1
ATOM 762 C C . SER A 1 101 ? -9.080 -6.093 25.282 1.00 91.81 101 SER A C 1
ATOM 764 O O . SER A 1 101 ? -10.293 -6.226 25.172 1.00 91.81 101 SER A O 1
ATOM 766 N N . LYS A 1 102 ? -8.534 -5.330 26.234 1.00 92.31 102 LYS A N 1
ATOM 767 C CA . LYS A 1 102 ? -9.330 -4.635 27.256 1.00 92.31 102 LYS A CA 1
ATOM 768 C C . LYS A 1 102 ? -10.195 -3.522 26.669 1.00 92.31 102 LYS A C 1
ATOM 770 O O . LYS A 1 102 ? -11.347 -3.372 27.066 1.00 92.31 102 LYS A O 1
ATOM 775 N N . GLU A 1 103 ? -9.647 -2.745 25.731 1.00 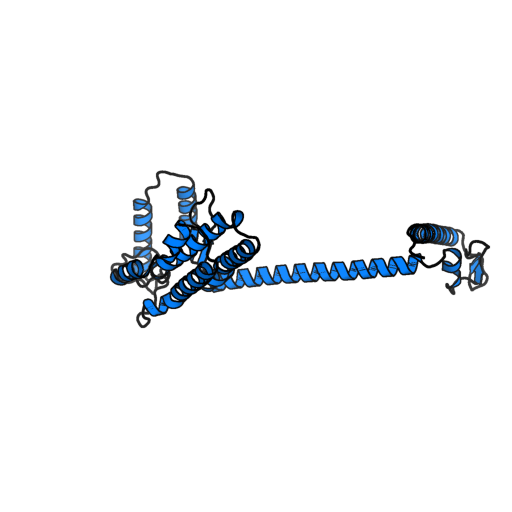92.94 103 GLU A N 1
ATOM 776 C CA . GLU A 1 103 ? -10.411 -1.707 25.027 1.00 92.94 103 GLU A CA 1
ATOM 777 C C . GLU A 1 103 ? -11.500 -2.363 24.173 1.00 92.94 103 GLU A C 1
ATOM 779 O O . GLU A 1 103 ? -12.657 -1.962 24.247 1.00 92.94 103 GLU A O 1
ATOM 784 N N . PHE A 1 104 ? -11.164 -3.442 23.462 1.00 93.25 104 PHE A N 1
ATOM 785 C CA . PHE A 1 104 ? -12.139 -4.243 22.723 1.00 93.25 104 PHE A CA 1
ATOM 786 C C . PHE A 1 104 ? -13.267 -4.781 23.619 1.00 93.25 104 PHE A C 1
ATOM 788 O O . PHE A 1 104 ? -14.437 -4.640 23.275 1.00 93.25 104 PHE A O 1
ATOM 795 N N . GLU A 1 105 ? -12.957 -5.359 24.781 1.00 93.06 105 GLU A N 1
ATOM 796 C CA . GLU A 1 105 ? -13.968 -5.867 25.718 1.00 93.06 105 GLU A CA 1
ATOM 797 C C . GLU A 1 105 ? -14.869 -4.748 26.253 1.00 93.06 105 GLU A C 1
ATOM 799 O O . GLU A 1 105 ? -16.085 -4.928 26.340 1.00 93.06 105 GLU A O 1
ATOM 804 N N . SER A 1 106 ? -14.298 -3.573 26.538 1.00 92.31 106 SER A N 1
ATOM 805 C CA . SER A 1 106 ? -15.068 -2.385 26.915 1.00 92.31 106 SER A CA 1
ATOM 806 C C . SER A 1 106 ? -16.025 -1.959 25.798 1.00 92.31 106 SER A C 1
ATOM 808 O O . SER A 1 106 ? -17.196 -1.688 26.066 1.00 92.31 106 SER A O 1
ATOM 810 N N . ILE A 1 107 ? -15.560 -1.941 24.547 1.00 89.19 107 ILE A N 1
ATOM 811 C CA . ILE A 1 107 ? -16.376 -1.616 23.371 1.00 89.19 107 ILE A CA 1
ATOM 812 C C . ILE A 1 107 ? -17.503 -2.644 23.220 1.00 89.19 107 ILE A C 1
ATOM 814 O O . ILE A 1 107 ? -18.666 -2.257 23.175 1.00 89.19 107 ILE A O 1
ATOM 818 N N . VAL A 1 108 ? -17.214 -3.946 23.275 1.00 88.94 108 VAL A N 1
ATOM 819 C CA . VAL A 1 108 ? -18.248 -4.999 23.238 1.00 88.94 108 VAL A CA 1
ATOM 820 C C . VAL A 1 108 ? -19.282 -4.816 24.355 1.00 88.94 108 VAL A C 1
ATOM 822 O O . VAL A 1 108 ? -20.479 -4.964 24.112 1.00 88.94 108 VAL A O 1
ATOM 825 N N . SER A 1 109 ? -18.852 -4.453 25.568 1.00 88.12 109 SER A N 1
ATOM 826 C CA . SER A 1 109 ? -19.759 -4.254 26.707 1.00 88.12 109 SER A CA 1
ATOM 827 C C . SER A 1 109 ? -20.708 -3.058 26.545 1.00 88.12 109 SER A C 1
ATOM 829 O O . SER A 1 109 ? -21.782 -3.052 27.143 1.00 88.12 109 SER A O 1
ATOM 831 N N . SER A 1 110 ? -20.359 -2.087 25.691 1.00 84.50 110 SER A N 1
ATOM 832 C CA . SER A 1 110 ? -21.238 -0.967 25.324 1.00 84.50 110 SER A CA 1
ATOM 833 C C . SER A 1 110 ? -22.409 -1.383 24.419 1.00 84.50 110 SER A C 1
ATOM 835 O O . SER A 1 110 ? -23.331 -0.600 24.204 1.00 84.50 110 SER A O 1
ATOM 837 N N . GLY A 1 111 ? -22.394 -2.617 23.901 1.00 79.81 111 GLY A N 1
ATOM 838 C CA . GLY A 1 111 ? -23.432 -3.158 23.024 1.00 79.81 111 GLY A CA 1
ATOM 839 C C . GLY A 1 111 ? -23.239 -2.843 21.539 1.00 79.81 111 GLY A C 1
ATOM 840 O O . GLY A 1 111 ? -24.056 -3.280 20.727 1.00 79.81 111 GLY A O 1
ATOM 841 N N . THR A 1 112 ? -22.172 -2.133 21.156 1.00 82.50 112 THR A N 1
ATOM 842 C CA . THR A 1 112 ? -21.852 -1.902 19.740 1.00 82.50 112 THR A CA 1
ATOM 843 C C . THR A 1 112 ? -21.500 -3.207 19.021 1.00 82.50 112 THR A C 1
ATOM 845 O O . THR A 1 112 ? -20.882 -4.125 19.570 1.00 82.50 112 THR A O 1
ATOM 848 N N . ARG A 1 113 ? -21.928 -3.298 17.761 1.00 84.19 113 ARG A N 1
ATOM 849 C CA . ARG A 1 113 ? -21.650 -4.415 16.844 1.00 84.19 113 ARG A CA 1
ATOM 850 C C . ARG A 1 113 ? -21.010 -3.931 15.546 1.00 84.19 113 ARG A C 1
ATOM 852 O O . ARG A 1 113 ? -21.031 -4.655 14.553 1.00 84.19 113 ARG A O 1
ATOM 859 N N . ASP A 1 114 ? -20.495 -2.707 15.542 1.00 85.94 114 ASP A N 1
ATOM 860 C CA . ASP A 1 114 ? -19.780 -2.141 14.407 1.00 85.94 114 ASP A CA 1
ATOM 861 C C . ASP A 1 114 ? -18.385 -2.770 14.297 1.00 85.94 114 ASP A C 1
ATOM 863 O O . ASP A 1 114 ? -17.579 -2.691 15.226 1.00 85.94 114 ASP A O 1
ATOM 867 N N . VAL A 1 115 ? -18.095 -3.408 13.159 1.00 87.94 115 VAL A N 1
ATOM 868 C CA . VAL A 1 115 ? -16.779 -4.010 12.892 1.00 87.94 115 VAL A CA 1
ATOM 869 C C . VAL A 1 115 ? -15.674 -2.960 12.946 1.00 87.94 115 VAL A C 1
ATOM 871 O O . VAL A 1 115 ? -14.578 -3.254 13.430 1.00 87.94 115 VAL A O 1
ATOM 874 N N . GLU A 1 116 ? -15.938 -1.749 12.455 1.00 90.56 116 GLU A N 1
ATOM 875 C CA . GLU A 1 116 ? -14.945 -0.679 12.393 1.00 90.56 116 GLU A CA 1
ATOM 876 C C . GLU A 1 116 ? -14.538 -0.259 13.806 1.00 90.56 116 GLU A C 1
ATOM 878 O O . GLU A 1 116 ? -13.353 -0.257 14.133 1.00 90.56 116 GLU A O 1
ATOM 883 N N . GLU A 1 117 ? -15.516 -0.020 14.681 1.00 90.12 117 GLU A N 1
ATOM 884 C CA . GLU A 1 117 ? -15.285 0.344 16.080 1.00 90.12 117 GLU A CA 1
ATOM 885 C C . GLU A 1 117 ? -14.607 -0.788 16.868 1.00 90.12 117 GLU A C 1
ATOM 887 O O . GLU A 1 117 ? -13.629 -0.557 17.580 1.00 90.12 117 GLU A O 1
ATOM 892 N N . LEU A 1 118 ? -15.069 -2.029 16.686 1.00 92.62 118 LEU A N 1
ATOM 893 C CA . LEU A 1 118 ? -14.520 -3.203 17.369 1.00 92.62 118 LEU A CA 1
ATOM 894 C C . LEU A 1 118 ? -13.076 -3.520 16.946 1.00 92.62 118 LEU A C 1
ATOM 896 O O . LEU A 1 118 ? -12.280 -3.992 17.757 1.00 92.62 118 LEU A O 1
ATOM 900 N N . SER A 1 119 ? -12.721 -3.291 15.680 1.00 94.19 119 SER A N 1
ATOM 901 C CA . SER A 1 119 ? -11.374 -3.568 15.156 1.00 94.19 119 SER A CA 1
ATOM 902 C C . SER A 1 119 ? -10.375 -2.436 15.413 1.00 94.19 119 SER A C 1
ATOM 904 O O . SER A 1 119 ? -9.160 -2.673 15.429 1.00 94.19 119 SER A O 1
ATOM 906 N N . LEU A 1 120 ? -10.862 -1.216 15.656 1.00 94.50 120 LEU A N 1
ATOM 907 C CA . LEU A 1 120 ? -10.050 -0.008 15.759 1.00 94.50 120 LEU A CA 1
ATOM 908 C C . LEU A 1 120 ? -8.912 -0.076 16.796 1.00 94.50 120 LEU A C 1
ATOM 910 O O . LEU A 1 120 ? -7.811 0.366 16.449 1.00 94.50 120 LEU A O 1
ATOM 914 N N . PRO A 1 121 ? -9.086 -0.643 18.011 1.00 96.25 121 PRO A N 1
ATOM 915 C CA . PRO A 1 121 ? -7.992 -0.761 18.979 1.00 96.25 121 PRO A CA 1
ATOM 916 C C . PRO A 1 121 ? -6.789 -1.527 18.416 1.00 96.25 121 PRO A C 1
ATOM 918 O O . PRO A 1 121 ? -5.645 -1.103 18.565 1.00 96.25 121 PRO A O 1
ATOM 921 N N . TYR A 1 122 ? -7.039 -2.615 17.684 1.00 96.62 122 TYR A N 1
ATOM 922 C CA . TYR A 1 122 ? -5.990 -3.435 17.078 1.00 96.62 122 TYR A CA 1
ATOM 923 C C . TYR A 1 122 ? -5.306 -2.712 15.914 1.00 96.62 122 TYR A C 1
ATOM 925 O O . TYR A 1 122 ? -4.077 -2.689 15.829 1.00 96.62 122 TYR A O 1
ATOM 933 N N . ILE A 1 123 ? -6.090 -2.073 15.040 1.00 96.50 123 ILE A N 1
ATOM 934 C CA . ILE A 1 123 ? -5.568 -1.329 13.884 1.00 96.50 123 ILE A CA 1
ATOM 935 C C . ILE A 1 123 ? -4.694 -0.157 14.340 1.00 96.50 123 ILE A C 1
ATOM 937 O O . ILE A 1 123 ? -3.641 0.086 13.748 1.00 96.50 123 ILE A O 1
ATOM 941 N N . ARG A 1 124 ? -5.088 0.555 15.406 1.00 95.69 124 ARG A N 1
ATOM 942 C CA . ARG A 1 124 ? -4.302 1.661 15.974 1.00 95.69 124 ARG A CA 1
ATOM 943 C C . ARG A 1 124 ? -2.905 1.204 16.378 1.00 95.69 124 ARG A C 1
ATOM 945 O O . ARG A 1 124 ? -1.938 1.857 15.991 1.00 95.69 124 ARG A O 1
ATOM 952 N N . VAL A 1 125 ? -2.786 0.073 17.076 1.00 96.12 125 VAL A N 1
ATOM 953 C CA . VAL A 1 125 ? -1.474 -0.461 17.476 1.00 96.12 125 VAL A CA 1
ATOM 954 C C . VAL A 1 125 ? -0.646 -0.861 16.256 1.00 96.12 125 VAL A C 1
ATOM 956 O O . VAL A 1 125 ? 0.519 -0.480 16.159 1.00 96.12 125 VAL A O 1
ATOM 959 N N . VAL A 1 126 ? -1.242 -1.546 15.273 1.00 96.88 126 VAL A N 1
ATOM 960 C CA . VAL A 1 126 ? -0.550 -1.896 14.017 1.00 96.88 126 VAL A CA 1
ATOM 961 C C . VAL A 1 126 ? -0.037 -0.646 13.293 1.00 96.88 126 VAL A C 1
ATOM 963 O O . VAL A 1 126 ? 1.115 -0.609 12.851 1.00 96.88 126 VAL A O 1
ATOM 966 N N . SER A 1 127 ? -0.867 0.396 13.201 1.00 96.00 127 SER A N 1
ATOM 967 C CA . SER A 1 127 ? -0.497 1.673 12.587 1.00 96.00 127 SER A CA 1
ATOM 968 C C . SER A 1 127 ? 0.655 2.345 13.335 1.00 96.00 127 SER A C 1
ATOM 970 O O . SER A 1 127 ? 1.607 2.799 12.708 1.00 96.00 127 SER A O 1
ATOM 972 N N . GLN A 1 128 ? 0.606 2.375 14.667 1.00 94.94 128 GLN A N 1
ATOM 973 C CA . GLN A 1 128 ? 1.664 2.960 15.492 1.00 94.94 128 GLN A CA 1
ATOM 974 C C . GLN A 1 128 ? 2.983 2.195 15.364 1.00 94.94 128 GLN A C 1
ATOM 976 O O . GLN A 1 128 ? 4.037 2.820 15.267 1.00 94.94 128 GLN A O 1
ATOM 981 N N . ILE A 1 129 ? 2.941 0.858 15.300 1.00 95.31 129 ILE A N 1
ATOM 982 C CA . ILE A 1 129 ? 4.132 0.036 15.051 1.00 95.31 129 ILE A CA 1
ATOM 983 C C . ILE A 1 129 ? 4.744 0.400 13.695 1.00 95.31 129 ILE A C 1
ATOM 985 O O . ILE A 1 129 ? 5.942 0.656 13.623 1.00 95.31 129 ILE A O 1
ATOM 989 N N . ARG A 1 130 ? 3.947 0.474 12.622 1.00 94.94 130 ARG A N 1
ATOM 990 C CA . ARG A 1 130 ? 4.424 0.886 11.287 1.00 94.94 130 ARG A CA 1
ATOM 991 C C . ARG A 1 130 ? 5.070 2.272 11.312 1.00 94.94 130 ARG A C 1
ATOM 993 O O . ARG A 1 130 ? 6.129 2.459 10.710 1.00 94.94 130 ARG A O 1
ATOM 1000 N N . ASP A 1 131 ? 4.432 3.232 11.969 1.00 93.38 131 ASP A N 1
ATOM 1001 C CA . ASP A 1 131 ? 4.909 4.615 12.017 1.00 93.38 131 ASP A CA 1
ATOM 1002 C C . ASP A 1 131 ? 6.233 4.700 12.797 1.00 93.38 131 ASP A C 1
ATOM 1004 O O . ASP A 1 131 ? 7.193 5.323 12.337 1.00 93.38 131 ASP A O 1
ATOM 1008 N N . GLU A 1 132 ? 6.345 3.968 13.908 1.00 93.38 132 GLU A N 1
ATOM 1009 C CA . GLU A 1 132 ? 7.581 3.848 14.684 1.00 93.38 132 GLU A CA 1
ATOM 1010 C C . GLU A 1 132 ? 8.699 3.152 13.893 1.00 93.38 132 GLU A C 1
ATOM 1012 O O . GLU A 1 132 ? 9.828 3.642 13.850 1.00 93.38 132 GLU A O 1
ATOM 1017 N N . LEU A 1 133 ? 8.384 2.055 13.200 1.00 92.94 133 LEU A N 1
ATOM 1018 C CA . LEU A 1 133 ? 9.303 1.343 12.313 1.00 92.94 133 LEU A CA 1
ATOM 1019 C C . LEU A 1 133 ? 9.896 2.276 11.247 1.00 92.94 133 LEU A C 1
ATOM 1021 O O . LEU A 1 133 ? 11.111 2.291 11.034 1.00 92.94 133 LEU A O 1
ATOM 1025 N N . ARG A 1 134 ? 9.064 3.107 10.609 1.00 91.81 134 ARG A N 1
ATOM 1026 C CA . ARG A 1 134 ? 9.525 4.113 9.638 1.00 91.81 134 ARG A CA 1
ATOM 1027 C C . ARG A 1 134 ? 10.363 5.208 10.277 1.00 91.81 134 ARG A C 1
ATOM 1029 O O . ARG A 1 134 ? 11.318 5.663 9.654 1.00 91.81 134 ARG A O 1
ATOM 1036 N N . ARG A 1 135 ? 10.036 5.624 11.500 1.00 91.12 135 ARG A N 1
ATOM 1037 C CA . ARG A 1 135 ? 10.802 6.641 12.228 1.00 91.12 135 ARG A CA 1
ATOM 1038 C C . ARG A 1 135 ? 12.225 6.169 12.514 1.00 91.12 135 ARG A C 1
ATOM 1040 O O . ARG A 1 135 ? 13.171 6.930 12.321 1.00 91.12 135 ARG A O 1
ATOM 1047 N N . ILE A 1 136 ? 12.383 4.916 12.942 1.00 91.75 136 ILE A N 1
ATOM 1048 C CA . ILE A 1 136 ? 13.691 4.366 13.321 1.00 91.75 136 ILE A CA 1
ATOM 1049 C C . ILE A 1 136 ? 14.481 3.803 12.137 1.00 91.75 136 ILE A C 1
ATOM 1051 O O . ILE A 1 136 ? 15.677 3.582 12.277 1.00 91.75 136 ILE A O 1
ATOM 1055 N N . VAL A 1 137 ? 13.869 3.590 10.964 1.00 92.69 137 VAL A N 1
ATOM 1056 C CA . VAL A 1 137 ? 14.512 2.900 9.827 1.00 92.69 137 VAL A CA 1
ATOM 1057 C C . VAL A 1 137 ? 15.870 3.496 9.445 1.00 92.69 137 VAL A C 1
ATOM 1059 O O . VAL A 1 137 ? 16.805 2.767 9.120 1.00 92.69 137 VAL A O 1
ATOM 1062 N N . SER A 1 138 ? 16.025 4.819 9.511 1.00 90.06 138 SER A N 1
ATOM 1063 C CA . SER A 1 138 ? 17.249 5.507 9.090 1.00 90.06 138 SER A CA 1
ATOM 1064 C C . SER A 1 138 ? 18.468 5.140 9.946 1.00 90.06 138 SER A C 1
ATOM 1066 O O . SER A 1 138 ? 19.576 5.078 9.400 1.00 90.06 138 SER A O 1
ATOM 1068 N N . SER A 1 139 ? 18.261 4.821 11.230 1.00 89.38 139 SER A N 1
ATOM 1069 C CA . SER A 1 139 ? 19.305 4.490 12.209 1.00 89.38 139 SER A CA 1
ATOM 1070 C C . SER A 1 139 ? 19.654 2.999 12.289 1.00 89.38 139 SER A C 1
ATOM 1072 O O . SER A 1 139 ? 20.539 2.624 13.053 1.00 89.38 139 SER A O 1
ATOM 1074 N N . GLN A 1 140 ? 18.996 2.141 11.504 1.00 91.12 140 GLN A N 1
ATOM 1075 C CA . GLN A 1 140 ? 19.180 0.685 11.560 1.00 91.12 140 GLN A CA 1
ATOM 1076 C C . GLN A 1 140 ? 20.282 0.166 10.622 1.00 91.12 140 GLN A C 1
ATOM 1078 O O . GLN A 1 140 ? 20.805 0.893 9.778 1.00 91.12 140 GLN A O 1
ATOM 1083 N N . THR A 1 141 ? 20.642 -1.114 10.746 1.00 89.75 141 THR A N 1
ATOM 1084 C CA . THR A 1 141 ? 21.565 -1.795 9.815 1.00 89.75 141 THR A CA 1
ATOM 1085 C C . THR A 1 141 ? 20.946 -1.936 8.419 1.00 89.75 141 THR A C 1
ATOM 1087 O O . THR A 1 141 ? 19.732 -1.844 8.262 1.00 89.75 141 THR A O 1
ATOM 1090 N N . ALA A 1 142 ? 21.748 -2.173 7.374 1.00 90.06 142 ALA A N 1
ATOM 1091 C CA . ALA A 1 142 ? 21.228 -2.321 6.006 1.00 90.06 142 ALA A CA 1
ATOM 1092 C C . ALA A 1 142 ? 20.224 -3.484 5.860 1.00 90.06 142 ALA A C 1
ATOM 1094 O O . ALA A 1 142 ? 19.235 -3.364 5.136 1.00 90.06 142 ALA A O 1
ATOM 1095 N N . GLU A 1 143 ? 20.455 -4.585 6.578 1.00 88.62 143 GLU A N 1
ATOM 1096 C CA . GLU A 1 143 ? 19.546 -5.732 6.624 1.00 88.62 143 GLU A CA 1
ATOM 1097 C C . GLU A 1 143 ? 18.226 -5.371 7.317 1.00 88.62 143 GLU A C 1
ATOM 1099 O O . GLU A 1 143 ? 17.156 -5.529 6.723 1.00 88.62 143 GLU A O 1
ATOM 1104 N N . ASN A 1 144 ? 18.299 -4.768 8.509 1.00 90.88 144 ASN A N 1
ATOM 1105 C CA . ASN A 1 144 ? 17.115 -4.324 9.242 1.00 90.88 144 ASN A CA 1
ATOM 1106 C C . ASN A 1 144 ? 16.344 -3.255 8.465 1.00 90.88 144 ASN A C 1
ATOM 1108 O O . ASN A 1 144 ? 15.123 -3.310 8.428 1.00 90.88 144 ASN A O 1
ATOM 1112 N N . LYS A 1 145 ? 17.016 -2.332 7.765 1.00 92.94 145 LYS A N 1
ATOM 1113 C CA . LYS A 1 145 ? 16.364 -1.350 6.879 1.00 92.94 145 LYS A CA 1
ATOM 1114 C C . LYS A 1 145 ? 15.475 -2.029 5.848 1.00 92.94 145 LYS A C 1
ATOM 1116 O O . LYS A 1 145 ? 14.316 -1.653 5.695 1.00 92.94 145 LYS A O 1
ATOM 1121 N N . LYS A 1 146 ? 16.008 -3.037 5.153 1.00 92.69 146 LYS A N 1
ATOM 1122 C CA . LYS A 1 146 ? 15.255 -3.774 4.135 1.00 92.69 146 LYS A CA 1
ATOM 1123 C C . LYS A 1 146 ? 14.057 -4.500 4.751 1.00 92.69 146 LYS A C 1
ATOM 1125 O O . LYS A 1 146 ? 12.966 -4.424 4.195 1.00 92.69 146 LYS A O 1
ATOM 1130 N N . ALA A 1 147 ? 14.251 -5.162 5.892 1.00 93.69 147 ALA A N 1
ATOM 1131 C CA . ALA A 1 147 ? 13.179 -5.870 6.588 1.00 93.69 147 ALA A CA 1
ATOM 1132 C C . ALA A 1 147 ? 12.084 -4.918 7.101 1.00 93.69 147 ALA A C 1
ATOM 1134 O O . ALA A 1 147 ? 10.903 -5.168 6.890 1.00 93.69 147 ALA A O 1
ATOM 1135 N N . ILE A 1 148 ? 12.471 -3.793 7.703 1.00 94.00 148 ILE A N 1
ATOM 1136 C CA . ILE A 1 148 ? 11.563 -2.762 8.216 1.00 94.00 148 ILE A CA 1
ATOM 1137 C C . ILE A 1 148 ? 10.704 -2.176 7.098 1.00 94.00 148 ILE A C 1
ATOM 1139 O O . ILE A 1 148 ? 9.488 -2.083 7.253 1.00 94.00 148 ILE A O 1
ATOM 1143 N N . LEU A 1 149 ? 11.319 -1.801 5.971 1.00 94.00 149 LEU A N 1
ATOM 1144 C CA . LEU A 1 149 ? 10.582 -1.276 4.820 1.00 94.00 149 LEU A CA 1
ATOM 1145 C C . LEU A 1 149 ? 9.605 -2.321 4.274 1.00 94.00 149 LEU A C 1
ATOM 1147 O O . LEU A 1 149 ? 8.447 -1.995 4.037 1.00 94.00 149 LEU A O 1
ATOM 1151 N N . ALA A 1 150 ? 10.033 -3.583 4.172 1.00 94.62 150 ALA A N 1
ATOM 1152 C CA . ALA A 1 150 ? 9.167 -4.670 3.727 1.00 94.62 150 ALA A CA 1
ATOM 1153 C C . ALA A 1 150 ? 7.965 -4.892 4.665 1.00 94.62 150 ALA A C 1
ATOM 1155 O O . ALA A 1 150 ? 6.846 -5.043 4.181 1.00 94.62 150 ALA A O 1
ATOM 1156 N N . ILE A 1 151 ? 8.166 -4.866 5.988 1.00 95.25 151 ILE A N 1
ATOM 1157 C CA . ILE A 1 151 ? 7.074 -4.981 6.971 1.00 95.25 151 ILE A CA 1
ATOM 1158 C C . ILE A 1 151 ? 6.132 -3.776 6.867 1.00 95.25 151 ILE A C 1
ATOM 1160 O O . ILE A 1 151 ? 4.918 -3.949 6.804 1.00 95.25 151 ILE A O 1
ATOM 1164 N N . ALA A 1 152 ? 6.669 -2.554 6.811 1.00 94.00 152 ALA A N 1
ATOM 1165 C CA . ALA A 1 152 ? 5.863 -1.338 6.733 1.00 94.00 152 ALA A CA 1
ATOM 1166 C C . ALA A 1 152 ? 5.027 -1.263 5.442 1.00 94.00 152 ALA A C 1
ATOM 1168 O O . ALA A 1 152 ? 3.876 -0.816 5.483 1.00 94.00 152 ALA A O 1
ATOM 1169 N N . ASP A 1 153 ? 5.589 -1.703 4.313 1.00 93.38 153 ASP A N 1
ATOM 1170 C CA . ASP A 1 153 ? 4.873 -1.815 3.042 1.00 93.38 153 ASP A CA 1
ATOM 1171 C C . ASP A 1 153 ? 3.839 -2.947 3.084 1.00 93.38 153 ASP A C 1
ATOM 1173 O O . ASP A 1 153 ? 2.710 -2.736 2.647 1.00 93.38 153 ASP A O 1
ATOM 1177 N N . ARG A 1 154 ? 4.153 -4.109 3.680 1.00 94.62 154 ARG A N 1
ATOM 1178 C CA . ARG A 1 154 ? 3.180 -5.205 3.830 1.00 94.62 154 ARG A CA 1
ATOM 1179 C C . ARG A 1 154 ? 1.970 -4.785 4.662 1.00 94.62 154 ARG A C 1
ATOM 1181 O O . ARG A 1 154 ? 0.842 -5.021 4.233 1.00 94.62 154 ARG A O 1
ATOM 1188 N N . ILE A 1 155 ? 2.196 -4.120 5.798 1.00 95.19 155 ILE A N 1
ATOM 1189 C CA . ILE A 1 155 ? 1.123 -3.609 6.662 1.00 95.19 155 ILE A CA 1
ATOM 1190 C C . ILE A 1 155 ? 0.184 -2.704 5.861 1.00 95.19 155 ILE A C 1
ATOM 1192 O O . ILE A 1 155 ? -1.033 -2.870 5.926 1.00 95.19 155 ILE A O 1
ATOM 1196 N N . ARG A 1 156 ? 0.746 -1.760 5.092 1.00 91.44 156 ARG A N 1
ATOM 1197 C CA . ARG A 1 156 ? -0.034 -0.796 4.307 1.00 91.44 156 ARG A CA 1
ATOM 1198 C C . ARG A 1 156 ? -0.755 -1.474 3.144 1.00 91.44 156 ARG A C 1
ATOM 1200 O O . ARG A 1 156 ? -1.970 -1.369 3.046 1.00 91.44 156 ARG A O 1
ATOM 1207 N N . ASP A 1 157 ? -0.012 -2.142 2.269 1.00 89.12 157 ASP A N 1
ATOM 1208 C CA . ASP A 1 157 ? -0.477 -2.533 0.934 1.00 89.12 157 ASP A CA 1
ATOM 1209 C C . ASP A 1 157 ? -1.164 -3.905 0.908 1.00 89.12 157 ASP A C 1
ATOM 1211 O O . ASP A 1 157 ? -1.827 -4.246 -0.075 1.00 89.12 157 ASP A O 1
ATOM 1215 N N . VAL A 1 158 ? -0.991 -4.715 1.960 1.00 90.25 158 VAL A N 1
ATOM 1216 C CA . VAL A 1 158 ? -1.505 -6.089 2.039 1.00 90.25 158 VAL A CA 1
ATOM 1217 C C . VAL A 1 158 ? -2.376 -6.285 3.268 1.00 90.25 158 VAL A C 1
ATOM 1219 O O . VAL A 1 158 ? -3.581 -6.456 3.113 1.00 90.25 158 VAL A O 1
ATOM 1222 N N . ASP A 1 159 ? -1.790 -6.253 4.463 1.00 93.12 159 ASP A N 1
ATOM 1223 C CA . ASP A 1 159 ? -2.446 -6.755 5.673 1.00 93.12 159 ASP A CA 1
ATOM 1224 C C . ASP A 1 159 ? -3.703 -5.938 6.000 1.00 93.12 159 ASP A C 1
ATOM 1226 O O . ASP A 1 159 ? -4.785 -6.501 6.141 1.00 93.12 159 ASP A O 1
ATOM 1230 N N . LEU A 1 160 ? -3.587 -4.607 6.047 1.00 93.19 160 LEU A N 1
ATOM 1231 C CA . LEU A 1 160 ? -4.719 -3.717 6.320 1.00 93.19 160 LEU A CA 1
ATOM 1232 C C . LEU A 1 160 ? -5.609 -3.505 5.088 1.00 93.19 160 LEU A C 1
ATOM 1234 O O . LEU A 1 160 ? -6.833 -3.525 5.203 1.00 93.19 160 LEU A O 1
ATOM 1238 N N . THR A 1 161 ? -5.012 -3.394 3.898 1.00 89.50 161 THR A N 1
ATOM 1239 C CA . THR A 1 161 ? -5.744 -3.219 2.629 1.00 89.50 161 THR A CA 1
ATOM 1240 C C . THR A 1 161 ? -6.733 -4.366 2.383 1.00 89.50 161 THR A C 1
ATOM 1242 O O . THR A 1 161 ? -7.890 -4.124 2.038 1.00 89.50 161 THR A O 1
ATOM 1245 N N . ASN A 1 162 ? -6.321 -5.617 2.616 1.00 89.12 162 ASN A N 1
ATOM 1246 C CA . ASN A 1 162 ? -7.186 -6.792 2.456 1.00 89.12 162 ASN A CA 1
ATOM 1247 C C . ASN A 1 162 ? -8.355 -6.813 3.455 1.00 89.12 162 ASN A C 1
ATOM 1249 O O . ASN A 1 162 ? -9.364 -7.468 3.203 1.00 89.12 162 ASN A O 1
ATOM 1253 N N . LEU A 1 163 ? -8.223 -6.093 4.571 1.00 90.75 163 LEU A N 1
ATOM 1254 C CA . LEU A 1 163 ? -9.246 -5.943 5.604 1.00 90.75 163 LEU A CA 1
ATOM 1255 C C . LEU A 1 163 ? -10.064 -4.652 5.454 1.00 90.75 163 LEU A C 1
ATOM 1257 O O . LEU A 1 163 ? -10.798 -4.281 6.368 1.00 90.75 163 LEU A O 1
ATOM 1261 N N . GLY A 1 164 ? -9.944 -3.961 4.316 1.00 90.00 164 GLY A N 1
ATOM 1262 C CA . GLY A 1 164 ? -10.699 -2.739 4.054 1.00 90.00 164 GLY A CA 1
ATOM 1263 C C . GLY A 1 164 ? -10.181 -1.518 4.814 1.00 90.00 164 GLY A C 1
ATOM 1264 O O . GLY A 1 164 ? -10.949 -0.613 5.119 1.00 90.00 164 GLY A O 1
ATOM 1265 N N . VAL A 1 165 ? -8.893 -1.485 5.158 1.00 92.81 165 VAL A N 1
ATOM 1266 C CA . VAL A 1 165 ? -8.284 -0.393 5.924 1.00 92.81 165 VAL A CA 1
ATOM 1267 C C . VAL A 1 165 ? -7.168 0.262 5.112 1.00 92.81 165 VAL A C 1
ATOM 1269 O O . VAL A 1 165 ? -6.206 -0.392 4.713 1.00 92.81 165 VAL A O 1
ATOM 1272 N N . SER A 1 166 ? -7.272 1.576 4.908 1.00 92.44 166 SER A N 1
ATOM 1273 C CA . SER A 1 166 ? -6.239 2.423 4.300 1.00 92.44 166 SER A CA 1
ATOM 1274 C C . SER A 1 166 ? -5.575 3.314 5.348 1.00 92.44 166 SER A C 1
ATOM 1276 O O . SER A 1 166 ? -6.242 3.828 6.249 1.00 92.44 166 SER A O 1
ATOM 1278 N N . LEU A 1 167 ? -4.261 3.517 5.210 1.00 92.75 167 LEU A N 1
ATOM 1279 C CA . LEU A 1 167 ? -3.463 4.383 6.080 1.00 92.75 167 LEU A CA 1
ATOM 1280 C C . LEU A 1 167 ? -2.971 5.633 5.336 1.00 92.75 167 LEU A C 1
ATOM 1282 O O . LEU A 1 167 ? -2.045 5.568 4.525 1.00 92.75 167 LEU A O 1
ATOM 1286 N N . ASP A 1 168 ? -3.601 6.753 5.682 1.00 88.62 168 ASP A N 1
ATOM 1287 C CA . ASP A 1 168 ? -3.259 8.150 5.413 1.00 88.62 168 ASP A CA 1
ATOM 1288 C C . ASP A 1 168 ? -1.987 8.655 6.109 1.00 88.62 168 ASP A C 1
ATOM 1290 O O . ASP A 1 168 ? -2.093 9.083 7.257 1.00 88.62 168 ASP A O 1
ATOM 1294 N N . ASP A 1 169 ? -0.811 8.676 5.474 1.00 86.00 169 ASP A N 1
ATOM 1295 C CA . ASP A 1 169 ? 0.365 9.317 6.088 1.00 86.00 169 ASP A CA 1
ATOM 1296 C C . ASP A 1 169 ? 0.122 10.829 6.261 1.00 86.00 169 ASP A C 1
ATOM 1298 O O . ASP A 1 169 ? -0.240 11.531 5.312 1.00 86.00 169 ASP A O 1
ATOM 1302 N N . ARG A 1 170 ? 0.324 11.342 7.480 1.00 84.31 170 ARG A N 1
ATOM 1303 C CA . ARG A 1 170 ? 0.141 12.762 7.815 1.00 84.31 170 ARG A CA 1
ATOM 1304 C C . ARG A 1 170 ? 1.486 13.469 8.035 1.00 84.31 170 ARG A C 1
ATOM 1306 O O . ARG A 1 170 ? 2.454 12.823 8.437 1.00 84.31 170 ARG A O 1
ATOM 1313 N N . PRO A 1 171 ? 1.568 14.787 7.767 1.00 80.06 171 PRO A N 1
ATOM 1314 C CA . PRO A 1 171 ? 2.777 15.564 8.029 1.00 80.06 171 PRO A CA 1
ATOM 1315 C C . PRO A 1 171 ? 3.085 15.658 9.534 1.00 80.06 171 PRO A C 1
ATOM 1317 O O . PRO A 1 171 ? 2.257 15.320 10.380 1.00 80.06 171 PRO A O 1
ATOM 1320 N N . ASP A 1 172 ? 4.287 16.141 9.856 1.00 74.75 172 ASP A N 1
ATOM 1321 C CA . ASP A 1 172 ? 4.716 16.495 11.218 1.00 74.75 172 ASP A CA 1
ATOM 1322 C C . ASP A 1 172 ? 4.669 15.350 12.245 1.00 74.75 172 ASP A C 1
ATOM 1324 O O . ASP A 1 172 ? 4.337 15.566 13.410 1.00 74.75 172 ASP A O 1
ATOM 1328 N N . ASN A 1 173 ? 5.006 14.120 11.832 1.00 71.12 173 ASN A N 1
ATOM 1329 C CA . ASN A 1 173 ? 4.968 12.928 12.694 1.00 71.12 173 ASN A CA 1
ATOM 1330 C C . ASN A 1 173 ? 3.590 12.671 13.342 1.00 71.12 173 ASN A C 1
ATOM 1332 O O . ASN A 1 173 ? 3.497 11.990 14.366 1.00 71.12 173 ASN A O 1
ATOM 1336 N N . GLN A 1 174 ? 2.507 13.198 12.764 1.00 81.38 174 GLN A N 1
ATOM 1337 C CA . GLN A 1 174 ? 1.170 12.860 13.231 1.00 81.38 174 GLN A CA 1
ATOM 1338 C C . GLN A 1 174 ? 0.871 11.379 12.954 1.00 81.38 174 GLN A C 1
ATOM 1340 O O . GLN A 1 174 ? 1.279 10.867 11.909 1.00 81.38 174 GLN A O 1
ATOM 1345 N N . PRO A 1 175 ? 0.119 10.694 13.839 1.00 85.12 175 PRO A N 1
ATOM 1346 C CA . PRO A 1 175 ? -0.283 9.310 13.609 1.00 85.12 175 PRO A CA 1
ATOM 1347 C C . PRO A 1 175 ? -0.987 9.162 12.263 1.00 85.12 175 PRO A C 1
ATOM 1349 O O . PRO A 1 175 ? -1.771 10.044 11.898 1.00 85.12 175 PRO A O 1
ATOM 1352 N N . SER A 1 176 ? -0.767 8.063 11.548 1.00 89.88 176 SER A N 1
ATOM 1353 C CA . SER A 1 176 ? -1.468 7.834 10.282 1.00 89.88 176 SER A CA 1
ATOM 1354 C C . SER A 1 176 ? -2.993 7.915 10.454 1.00 89.88 176 SER A C 1
ATOM 1356 O O . SER A 1 176 ? -3.558 7.471 11.456 1.00 89.88 176 SER A O 1
ATOM 1358 N N . LEU A 1 177 ? -3.671 8.525 9.483 1.00 90.62 177 LEU A N 1
ATOM 1359 C CA . LEU A 1 177 ? -5.126 8.598 9.442 1.00 90.62 177 LEU A CA 1
ATOM 1360 C C . LEU A 1 177 ? -5.683 7.257 8.956 1.00 90.62 177 LEU A C 1
ATOM 1362 O O . LEU A 1 177 ? -5.447 6.855 7.820 1.00 90.62 177 LEU A O 1
ATOM 1366 N N . ILE A 1 178 ? -6.437 6.583 9.817 1.00 93.88 178 ILE A N 1
ATOM 1367 C CA . ILE A 1 178 ? -7.091 5.312 9.504 1.00 93.88 178 ILE A CA 1
ATOM 1368 C C . ILE A 1 178 ? -8.392 5.606 8.755 1.00 93.88 178 ILE A C 1
ATOM 1370 O O . ILE A 1 178 ? -9.217 6.389 9.229 1.00 93.88 178 ILE A O 1
ATOM 1374 N N . LYS A 1 179 ? -8.578 4.979 7.591 1.00 90.31 179 LYS A N 1
ATOM 1375 C CA . LYS A 1 179 ? -9.813 5.047 6.802 1.00 90.31 179 LYS A CA 1
ATOM 1376 C C . LYS A 1 179 ? -10.319 3.646 6.509 1.00 90.31 179 LYS A C 1
ATOM 1378 O O . LYS A 1 179 ? -9.567 2.830 5.980 1.00 90.31 179 LYS A O 1
ATOM 1383 N N . PHE A 1 180 ? -11.593 3.405 6.782 1.00 88.81 180 PHE A N 1
ATOM 1384 C CA . PHE A 1 180 ? -12.274 2.201 6.333 1.00 88.81 180 PHE A CA 1
ATOM 1385 C C . PHE A 1 180 ? -12.810 2.424 4.917 1.00 88.81 180 PHE A C 1
ATOM 1387 O O . PHE A 1 180 ? -13.474 3.420 4.628 1.00 88.81 180 PHE A O 1
ATOM 1394 N N . ILE A 1 181 ? -12.427 1.538 4.004 1.00 84.81 181 ILE A N 1
ATOM 1395 C CA . ILE A 1 181 ? -12.794 1.557 2.588 1.00 84.81 181 ILE A CA 1
ATOM 1396 C C . ILE A 1 181 ? -13.150 0.116 2.218 1.00 84.81 181 ILE A C 1
ATOM 1398 O O . ILE A 1 181 ? -12.416 -0.791 2.611 1.00 84.81 181 ILE A O 1
ATOM 1402 N N . PRO A 1 182 ? -14.227 -0.148 1.456 1.00 80.81 182 PRO A N 1
ATOM 1403 C CA . PRO A 1 182 ? -14.581 -1.511 1.079 1.00 80.81 182 PRO A CA 1
ATOM 1404 C C . PRO A 1 182 ? -13.380 -2.266 0.494 1.00 80.81 182 PRO A C 1
ATOM 1406 O O . PRO A 1 182 ? -12.772 -1.820 -0.480 1.00 80.81 182 PRO A O 1
ATOM 1409 N N . ALA A 1 183 ? -13.047 -3.430 1.064 1.00 75.44 183 ALA A N 1
ATOM 1410 C CA . ALA A 1 183 ? -11.871 -4.205 0.655 1.00 75.44 183 ALA A CA 1
ATOM 1411 C C . ALA A 1 183 ? -11.868 -4.501 -0.856 1.00 75.44 183 ALA A C 1
ATOM 1413 O O . ALA A 1 183 ? -10.824 -4.467 -1.498 1.00 75.44 183 ALA A O 1
ATOM 1414 N N . ALA A 1 184 ? -13.047 -4.705 -1.453 1.00 74.81 184 ALA A N 1
ATOM 1415 C CA . ALA A 1 184 ? -13.198 -4.895 -2.893 1.00 74.81 184 ALA A CA 1
ATOM 1416 C C . ALA A 1 184 ? -12.711 -3.693 -3.726 1.00 74.81 184 ALA A C 1
ATOM 1418 O O . ALA A 1 184 ? -12.146 -3.888 -4.801 1.00 74.81 184 ALA A O 1
ATOM 1419 N N . GLU A 1 185 ? -12.907 -2.459 -3.255 1.00 75.31 185 GLU A N 1
ATOM 1420 C CA . GLU A 1 185 ? -12.403 -1.258 -3.933 1.00 75.31 185 GLU A CA 1
ATOM 1421 C C . GLU A 1 185 ? -10.882 -1.155 -3.812 1.00 75.31 185 GLU A C 1
ATOM 1423 O O . GLU A 1 185 ? -10.195 -0.891 -4.800 1.00 75.31 185 GLU A O 1
ATOM 1428 N N . LEU A 1 186 ? -10.347 -1.441 -2.623 1.00 74.88 186 LEU A N 1
ATOM 1429 C CA . LEU A 1 186 ? -8.908 -1.422 -2.369 1.00 74.88 186 LEU A CA 1
ATOM 1430 C C . LEU A 1 186 ? -8.153 -2.492 -3.172 1.00 74.88 186 LEU A C 1
ATOM 1432 O O . LEU A 1 186 ? -7.121 -2.201 -3.781 1.00 74.88 186 LEU A O 1
ATOM 1436 N N . ILE A 1 187 ? -8.689 -3.713 -3.227 1.00 74.12 187 ILE A N 1
ATOM 1437 C CA . ILE A 1 187 ? -8.117 -4.821 -4.000 1.00 74.12 187 ILE A CA 1
ATOM 1438 C C . ILE A 1 187 ? -8.110 -4.472 -5.492 1.00 74.12 187 ILE A C 1
ATOM 1440 O O . ILE A 1 187 ? -7.067 -4.595 -6.132 1.00 74.12 187 ILE A O 1
ATOM 1444 N N . ARG A 1 188 ? -9.216 -3.940 -6.033 1.00 76.00 188 ARG A N 1
ATOM 1445 C CA . ARG A 1 188 ? -9.275 -3.484 -7.434 1.00 76.00 188 ARG A CA 1
ATOM 1446 C C . ARG A 1 188 ? -8.238 -2.405 -7.735 1.00 76.00 188 ARG A C 1
ATOM 1448 O O . ARG A 1 188 ? -7.541 -2.497 -8.742 1.00 76.00 188 ARG A O 1
ATOM 1455 N N . ALA A 1 189 ? -8.093 -1.409 -6.859 1.00 75.25 189 ALA A N 1
ATOM 1456 C CA . ALA A 1 189 ? -7.099 -0.351 -7.033 1.00 75.25 189 ALA A CA 1
ATOM 1457 C C . ALA A 1 189 ? -5.661 -0.905 -7.038 1.00 75.25 189 ALA A C 1
ATOM 1459 O O . ALA A 1 189 ? -4.811 -0.453 -7.815 1.00 75.25 189 ALA A O 1
ATOM 1460 N N . ARG A 1 190 ? -5.385 -1.911 -6.199 1.00 75.19 190 ARG A N 1
ATOM 1461 C CA . ARG A 1 190 ? -4.092 -2.602 -6.156 1.00 75.19 190 ARG A CA 1
ATOM 1462 C C . ARG A 1 190 ? -3.836 -3.423 -7.417 1.00 75.19 190 ARG A C 1
ATOM 1464 O O . ARG A 1 190 ? -2.744 -3.326 -7.972 1.00 75.19 190 ARG A O 1
ATOM 1471 N N . GLU A 1 191 ? -4.815 -4.197 -7.875 1.00 80.88 191 GLU A N 1
ATOM 1472 C CA . GLU A 1 191 ? -4.722 -4.983 -9.110 1.00 80.88 191 GLU A CA 1
ATOM 1473 C C . GLU A 1 191 ? -4.505 -4.080 -10.329 1.00 80.88 191 GLU A C 1
ATOM 1475 O O . GLU A 1 191 ? -3.626 -4.349 -11.145 1.00 80.88 191 GLU A O 1
ATOM 1480 N N . GLU A 1 192 ? -5.212 -2.950 -10.414 1.00 79.25 192 GLU A N 1
ATOM 1481 C CA . GLU A 1 192 ? -5.021 -1.966 -11.482 1.00 79.25 192 GLU A CA 1
ATOM 1482 C C . GLU A 1 192 ? -3.622 -1.333 -11.432 1.00 79.25 192 GLU A C 1
ATOM 1484 O O . GLU A 1 192 ? -2.970 -1.131 -12.462 1.00 79.25 192 GLU A O 1
ATOM 1489 N N . LYS A 1 193 ? -3.115 -1.014 -10.235 1.00 79.44 193 LYS A N 1
ATOM 1490 C CA . LYS A 1 193 ? -1.745 -0.511 -10.073 1.00 79.44 193 LYS A CA 1
ATOM 1491 C C . LYS A 1 193 ? -0.714 -1.564 -10.493 1.00 79.44 193 LYS A C 1
ATOM 1493 O O . LYS A 1 193 ? 0.185 -1.236 -11.265 1.00 79.44 193 LYS A O 1
ATOM 1498 N N . ALA A 1 194 ? -0.874 -2.812 -10.054 1.00 81.00 194 ALA A N 1
ATOM 1499 C CA . ALA A 1 194 ? 0.014 -3.917 -10.407 1.00 81.00 194 ALA A CA 1
ATOM 1500 C C . ALA A 1 194 ? -0.000 -4.202 -11.918 1.00 81.00 194 ALA A C 1
ATOM 1502 O O . ALA A 1 194 ? 1.059 -4.373 -12.518 1.00 81.00 194 ALA A O 1
ATOM 1503 N N . ALA A 1 195 ? -1.174 -4.166 -12.555 1.00 82.56 195 ALA A N 1
ATOM 1504 C CA . ALA A 1 195 ? -1.310 -4.314 -14.001 1.00 82.56 195 ALA A CA 1
ATOM 1505 C C . ALA A 1 195 ? -0.584 -3.190 -14.757 1.00 82.56 195 ALA A C 1
ATOM 1507 O O . ALA A 1 195 ? 0.175 -3.461 -15.685 1.00 82.56 195 ALA A O 1
ATOM 1508 N N . ARG A 1 196 ? -0.735 -1.931 -14.318 1.00 80.31 196 ARG A N 1
ATOM 1509 C CA . ARG A 1 196 ? -0.022 -0.787 -14.916 1.00 80.31 196 ARG A CA 1
ATOM 1510 C C . ARG A 1 196 ? 1.492 -0.875 -14.735 1.00 80.31 196 ARG A C 1
ATOM 1512 O O . ARG A 1 196 ? 2.240 -0.472 -15.625 1.00 80.31 196 ARG A O 1
ATOM 1519 N N . GLU A 1 197 ? 1.965 -1.356 -13.590 1.00 82.50 197 GLU A N 1
ATOM 1520 C CA . GLU A 1 197 ? 3.396 -1.559 -13.344 1.00 82.50 197 GLU A CA 1
ATOM 1521 C C . GLU A 1 197 ? 3.958 -2.708 -14.190 1.00 82.50 197 GLU A C 1
ATOM 1523 O O . GLU A 1 197 ? 5.021 -2.546 -14.793 1.00 82.50 197 GLU A O 1
ATOM 1528 N N . ALA A 1 198 ? 3.219 -3.812 -14.324 1.00 83.50 198 ALA A N 1
ATOM 1529 C CA . ALA A 1 198 ? 3.575 -4.927 -15.196 1.00 83.50 198 ALA A CA 1
ATOM 1530 C C . ALA A 1 198 ? 3.618 -4.506 -16.674 1.00 83.50 198 ALA A C 1
ATOM 1532 O O . ALA A 1 198 ? 4.591 -4.802 -17.363 1.00 83.50 198 ALA A O 1
ATOM 1533 N N . GLU A 1 199 ? 2.631 -3.741 -17.148 1.00 86.69 199 GLU A N 1
ATOM 1534 C CA . GLU A 1 199 ? 2.608 -3.216 -18.519 1.00 86.69 199 GLU A CA 1
ATOM 1535 C C . GLU A 1 199 ? 3.792 -2.269 -18.777 1.00 86.69 199 GLU A C 1
ATOM 1537 O O . GLU A 1 199 ? 4.453 -2.346 -19.814 1.00 86.69 199 GLU A O 1
ATOM 1542 N N . LYS A 1 200 ? 4.122 -1.391 -17.818 1.00 88.38 200 LYS A N 1
ATOM 1543 C CA . LYS A 1 200 ? 5.308 -0.524 -17.915 1.00 88.38 200 LYS A CA 1
ATOM 1544 C C . LYS A 1 200 ? 6.606 -1.330 -17.947 1.00 88.38 200 LYS A C 1
ATOM 1546 O O . LYS A 1 200 ? 7.510 -0.978 -18.707 1.00 88.38 200 LYS A O 1
ATOM 1551 N N . ALA A 1 201 ? 6.714 -2.381 -17.137 1.00 86.00 201 ALA A N 1
ATOM 1552 C CA . ALA A 1 201 ? 7.881 -3.256 -17.118 1.00 86.00 201 ALA A CA 1
ATOM 1553 C C . ALA A 1 201 ? 8.035 -4.014 -18.446 1.00 86.00 201 ALA A C 1
ATOM 1555 O O . ALA A 1 201 ? 9.130 -4.023 -19.007 1.00 86.00 201 ALA A O 1
ATOM 1556 N N . GLN A 1 202 ? 6.939 -4.552 -18.989 1.00 88.75 202 GLN A N 1
ATOM 1557 C CA . GLN A 1 202 ? 6.914 -5.210 -20.298 1.00 88.75 202 GLN A CA 1
ATOM 1558 C C . GLN A 1 202 ? 7.337 -4.251 -21.412 1.00 88.75 202 GLN A C 1
ATOM 1560 O O . GLN A 1 202 ? 8.288 -4.542 -22.128 1.00 88.75 202 GLN A O 1
ATOM 1565 N N . LYS A 1 203 ? 6.746 -3.050 -21.488 1.00 90.50 203 LYS A N 1
ATOM 1566 C CA . LYS A 1 203 ? 7.134 -2.035 -22.485 1.00 90.50 203 LYS A CA 1
ATOM 1567 C C . LYS A 1 203 ? 8.602 -1.627 -22.375 1.00 90.50 203 LYS A C 1
ATOM 1569 O O . LYS A 1 203 ? 9.256 -1.390 -23.388 1.00 90.50 203 LYS A O 1
ATOM 1574 N N . LYS A 1 204 ? 9.138 -1.524 -21.153 1.00 90.62 204 LYS A N 1
ATOM 1575 C CA . LYS A 1 204 ? 10.555 -1.202 -20.935 1.00 90.62 204 LYS A CA 1
ATOM 1576 C C . LYS A 1 204 ? 11.464 -2.327 -21.430 1.00 90.62 204 LYS A C 1
ATOM 1578 O O . LYS A 1 204 ? 12.494 -2.036 -22.035 1.00 90.62 204 LYS A O 1
ATOM 1583 N N . GLU A 1 205 ? 11.089 -3.578 -21.187 1.00 88.38 205 GLU A N 1
ATOM 1584 C CA . GLU A 1 205 ? 11.854 -4.737 -21.641 1.00 88.38 205 GLU A CA 1
ATOM 1585 C C . GLU A 1 205 ? 11.776 -4.911 -23.162 1.00 88.38 205 GLU A C 1
ATOM 1587 O O . GLU A 1 205 ? 12.807 -5.056 -23.814 1.00 88.38 205 GLU A O 1
ATOM 1592 N N . GLU A 1 206 ? 10.593 -4.766 -23.758 1.00 91.06 206 GLU A N 1
ATOM 1593 C CA . GLU A 1 206 ? 10.414 -4.755 -25.214 1.00 91.06 206 GLU A CA 1
ATOM 1594 C C . GLU A 1 206 ? 11.243 -3.648 -25.877 1.00 91.06 206 GLU A C 1
ATOM 1596 O O . GLU A 1 206 ? 11.933 -3.892 -26.868 1.00 91.06 206 GLU A O 1
ATOM 1601 N N . ALA A 1 207 ? 11.253 -2.440 -25.302 1.00 91.31 207 ALA A N 1
ATOM 1602 C CA . ALA A 1 207 ? 12.080 -1.340 -25.792 1.00 91.31 207 ALA A CA 1
ATOM 1603 C C . ALA A 1 207 ? 13.585 -1.630 -25.659 1.00 91.31 207 ALA A C 1
ATOM 1605 O O . ALA A 1 207 ? 14.364 -1.249 -26.538 1.00 91.31 207 ALA A O 1
ATOM 1606 N N . ARG A 1 208 ? 14.010 -2.314 -24.587 1.00 91.69 208 ARG A N 1
ATOM 1607 C CA . ARG A 1 208 ? 15.404 -2.740 -24.394 1.00 91.69 208 ARG A CA 1
ATOM 1608 C C . ARG A 1 208 ? 15.814 -3.741 -25.473 1.00 91.69 208 ARG A C 1
ATOM 1610 O O . ARG A 1 208 ? 16.824 -3.516 -26.136 1.00 91.69 208 ARG A O 1
ATOM 1617 N N . ILE A 1 209 ? 15.006 -4.778 -25.691 1.00 91.38 209 ILE A N 1
ATOM 1618 C CA . ILE A 1 209 ? 15.241 -5.809 -26.712 1.00 91.38 209 ILE A CA 1
ATOM 1619 C C . ILE A 1 209 ? 15.249 -5.186 -28.115 1.00 91.38 209 ILE A C 1
ATOM 1621 O O . ILE A 1 209 ? 16.141 -5.467 -28.914 1.00 91.38 209 ILE A O 1
ATOM 1625 N N . ALA A 1 210 ? 14.302 -4.293 -28.418 1.00 91.75 210 ALA A N 1
ATOM 1626 C CA . ALA A 1 210 ? 14.243 -3.605 -29.707 1.00 91.75 210 ALA A CA 1
ATOM 1627 C C . ALA A 1 210 ? 15.481 -2.728 -29.953 1.00 91.75 210 ALA A C 1
ATOM 1629 O O . ALA A 1 210 ? 16.025 -2.724 -31.059 1.00 91.75 210 ALA A O 1
ATOM 1630 N N . ARG A 1 211 ? 15.960 -2.015 -28.925 1.00 89.38 211 ARG A N 1
ATOM 1631 C CA . ARG A 1 211 ? 17.185 -1.210 -29.010 1.00 89.38 211 ARG A CA 1
ATOM 1632 C C . ARG A 1 211 ? 18.421 -2.080 -29.211 1.00 89.38 211 ARG A C 1
ATOM 1634 O O . ARG A 1 211 ? 19.253 -1.740 -30.045 1.00 89.38 211 ARG A O 1
ATOM 1641 N N . GLU A 1 212 ? 18.528 -3.186 -28.482 1.00 89.44 212 GLU A N 1
ATOM 1642 C CA . GLU A 1 212 ? 19.639 -4.134 -28.600 1.00 89.44 212 GLU A CA 1
ATOM 1643 C C . GLU A 1 212 ? 19.691 -4.751 -30.006 1.00 89.44 212 GLU A C 1
ATOM 1645 O O . GLU A 1 212 ? 20.739 -4.734 -30.654 1.00 89.44 212 GLU A O 1
ATOM 1650 N N . LYS A 1 213 ? 18.537 -5.168 -30.544 1.00 90.38 213 LYS A N 1
ATOM 1651 C CA . LYS A 1 213 ? 18.423 -5.665 -31.920 1.00 90.38 213 LYS A CA 1
ATOM 1652 C C . LYS A 1 213 ? 18.789 -4.597 -32.954 1.00 90.38 213 LYS A C 1
ATOM 1654 O O . LYS A 1 213 ? 19.551 -4.877 -33.876 1.00 90.38 213 LYS A O 1
ATOM 1659 N N . ALA A 1 214 ? 18.294 -3.368 -32.796 1.00 87.44 214 ALA A N 1
ATOM 1660 C CA . ALA A 1 214 ? 18.619 -2.265 -33.700 1.00 87.44 214 ALA A CA 1
ATOM 1661 C C . ALA A 1 214 ? 20.114 -1.904 -33.661 1.00 87.44 214 ALA A C 1
ATOM 1663 O O . ALA A 1 214 ? 20.707 -1.614 -34.699 1.00 87.44 214 ALA A O 1
ATOM 1664 N N . GLU A 1 215 ? 20.739 -1.949 -32.483 1.00 86.69 215 GLU A N 1
ATOM 1665 C CA . GLU A 1 215 ? 22.177 -1.732 -32.327 1.00 86.69 215 GLU A CA 1
ATOM 1666 C C . GLU A 1 215 ? 22.987 -2.854 -32.987 1.00 86.69 215 GLU A C 1
ATOM 1668 O O . GLU A 1 215 ? 23.969 -2.573 -33.674 1.00 86.69 215 GLU A O 1
ATOM 1673 N N . GLN A 1 216 ? 22.564 -4.111 -32.841 1.00 85.19 216 GLN A N 1
ATOM 1674 C CA . GLN A 1 216 ? 23.213 -5.246 -33.491 1.00 85.19 216 GLN A CA 1
ATOM 1675 C C . GLN A 1 216 ? 23.085 -5.174 -35.019 1.00 85.19 216 GLN A C 1
ATOM 1677 O O . GLN A 1 216 ? 24.088 -5.290 -35.718 1.00 85.19 216 GLN A O 1
ATOM 1682 N N . GLU A 1 217 ? 21.896 -4.886 -35.553 1.00 86.94 217 GLU A N 1
ATOM 1683 C CA . GLU A 1 217 ? 21.701 -4.679 -36.993 1.00 86.94 217 GLU A CA 1
ATOM 1684 C C . GLU A 1 217 ? 22.513 -3.490 -37.525 1.00 86.94 217 GLU A C 1
ATOM 1686 O O . GLU A 1 217 ? 23.048 -3.550 -38.634 1.00 86.94 217 GLU A O 1
ATOM 1691 N N . ALA A 1 218 ? 22.626 -2.405 -36.751 1.00 83.44 218 ALA A N 1
ATOM 1692 C CA . ALA A 1 218 ? 23.454 -1.260 -37.113 1.00 83.44 218 ALA A CA 1
ATOM 1693 C C . ALA A 1 218 ? 24.945 -1.623 -37.132 1.00 83.44 218 ALA A C 1
ATOM 1695 O O . ALA A 1 218 ? 25.642 -1.221 -38.061 1.00 83.44 218 ALA A O 1
ATOM 1696 N N . LYS A 1 219 ? 25.424 -2.417 -36.163 1.00 83.56 219 LYS A N 1
ATOM 1697 C CA . LYS A 1 219 ? 26.802 -2.935 -36.131 1.00 83.56 219 LYS A CA 1
ATOM 1698 C C . LYS A 1 219 ? 27.091 -3.851 -37.319 1.00 83.56 219 LYS A C 1
ATOM 1700 O O . LYS A 1 219 ? 28.110 -3.669 -37.974 1.00 83.56 219 LYS A O 1
ATOM 1705 N N . GLU A 1 220 ? 26.194 -4.778 -37.651 1.00 85.94 220 GLU A N 1
ATOM 1706 C CA . GLU A 1 220 ? 26.369 -5.664 -38.813 1.00 85.94 220 GLU A CA 1
ATOM 1707 C C . GLU A 1 220 ? 26.380 -4.882 -40.132 1.00 85.94 220 GLU A C 1
ATOM 1709 O O . GLU A 1 220 ? 27.243 -5.104 -40.980 1.00 85.94 220 GLU A O 1
ATOM 1714 N N . LYS A 1 221 ? 25.491 -3.891 -40.287 1.00 83.12 221 LYS A N 1
ATOM 1715 C CA . LYS A 1 221 ? 25.521 -2.984 -41.445 1.00 83.12 221 LYS A CA 1
ATOM 1716 C C . LYS A 1 221 ? 26.812 -2.171 -41.484 1.00 83.12 221 LYS A C 1
ATOM 1718 O O . LYS A 1 221 ? 27.380 -2.012 -42.556 1.00 83.12 221 LYS A O 1
ATOM 1723 N N . ALA A 1 222 ? 27.305 -1.701 -40.339 1.00 85.00 222 ALA A N 1
ATOM 1724 C CA . ALA A 1 222 ? 28.546 -0.939 -40.231 1.00 85.00 222 ALA A CA 1
ATOM 1725 C C . ALA A 1 222 ? 29.801 -1.755 -40.583 1.00 85.00 222 ALA A C 1
ATOM 1727 O O . ALA A 1 222 ? 30.781 -1.174 -41.037 1.00 85.00 222 ALA A O 1
ATOM 1728 N N . LYS A 1 223 ? 29.786 -3.087 -40.433 1.00 86.31 223 LYS A N 1
ATOM 1729 C CA . LYS A 1 223 ? 30.913 -3.956 -40.821 1.00 86.31 223 LYS A CA 1
ATOM 1730 C C . LYS A 1 223 ? 31.131 -4.042 -42.332 1.00 86.31 223 LYS A C 1
ATOM 1732 O O . LYS A 1 223 ? 32.227 -4.392 -42.752 1.00 86.31 223 LYS A O 1
ATOM 1737 N N . ILE A 1 224 ? 30.121 -3.732 -43.147 1.00 84.69 224 ILE A N 1
ATOM 1738 C CA . ILE A 1 224 ? 30.216 -3.824 -44.608 1.00 84.69 224 ILE A CA 1
ATOM 1739 C C . ILE A 1 224 ? 31.121 -2.694 -45.131 1.00 84.69 224 ILE A C 1
ATOM 1741 O O . ILE A 1 224 ? 30.781 -1.523 -44.929 1.00 84.69 224 ILE A O 1
ATOM 1745 N N . PRO A 1 225 ? 32.235 -3.001 -45.821 1.00 86.50 225 PRO A N 1
ATOM 1746 C CA . PRO A 1 225 ? 33.061 -1.977 -46.451 1.00 86.50 225 PRO A CA 1
ATOM 1747 C C . PRO A 1 225 ? 32.255 -1.193 -47.500 1.00 86.50 225 PRO A C 1
ATOM 1749 O O . PRO A 1 225 ? 31.468 -1.800 -48.239 1.00 86.50 225 PRO A O 1
ATOM 1752 N N . PRO A 1 226 ? 32.415 0.138 -47.594 1.00 85.69 226 PRO A N 1
ATOM 1753 C CA . PRO A 1 226 ? 31.675 0.951 -48.559 1.00 85.69 226 PRO A CA 1
ATOM 1754 C C . PRO A 1 226 ? 31.932 0.527 -50.018 1.00 85.69 226 PRO A C 1
ATOM 1756 O O . PRO A 1 226 ? 31.029 0.639 -50.845 1.00 85.69 226 PRO A O 1
ATOM 1759 N N . GLU A 1 227 ? 33.105 -0.034 -50.325 1.00 86.19 227 GLU A N 1
ATOM 1760 C CA . GLU A 1 227 ? 33.478 -0.544 -51.652 1.00 86.19 227 GLU A CA 1
ATOM 1761 C C . GLU A 1 227 ? 32.703 -1.816 -52.042 1.00 86.19 227 GLU A C 1
ATOM 1763 O O . GLU A 1 227 ? 32.506 -2.093 -53.223 1.00 86.19 227 GLU A O 1
ATOM 1768 N N . GLU A 1 228 ? 32.249 -2.594 -51.058 1.00 84.06 228 GLU A N 1
ATOM 1769 C CA . GLU A 1 228 ? 31.511 -3.852 -51.252 1.00 84.06 228 GLU A CA 1
ATOM 1770 C C . GLU A 1 228 ? 29.987 -3.656 -51.194 1.00 84.06 228 GLU A C 1
ATOM 1772 O O . GLU A 1 228 ? 29.220 -4.537 -51.592 1.00 84.06 228 GLU A O 1
ATOM 1777 N N . MET A 1 229 ? 29.530 -2.489 -50.724 1.00 84.44 229 MET A N 1
ATOM 1778 C CA . MET A 1 229 ? 28.121 -2.197 -50.451 1.00 84.44 229 MET A CA 1
ATOM 1779 C C . MET A 1 229 ? 27.220 -2.363 -51.683 1.00 84.44 229 MET A C 1
ATOM 1781 O O . MET A 1 229 ? 26.124 -2.909 -51.567 1.00 84.44 229 MET A O 1
ATOM 1785 N N . PHE A 1 230 ? 27.669 -1.912 -52.859 1.00 86.69 230 PHE A N 1
ATOM 1786 C CA . PHE A 1 230 ? 26.875 -1.960 -54.093 1.00 86.69 230 PHE A CA 1
ATOM 1787 C C . PHE A 1 230 ? 27.211 -3.133 -55.010 1.00 86.69 230 PHE A C 1
ATOM 1789 O O . PHE A 1 230 ? 26.496 -3.350 -55.986 1.00 86.69 230 PHE A O 1
ATOM 1796 N N . LYS A 1 231 ? 28.270 -3.896 -54.717 1.00 84.12 231 LYS A N 1
ATOM 1797 C CA . LYS A 1 231 ? 28.677 -5.051 -55.533 1.00 84.12 231 LYS A CA 1
ATOM 1798 C C . LYS A 1 231 ? 27.735 -6.245 -55.380 1.00 84.12 231 LYS A C 1
ATOM 1800 O O . LYS A 1 231 ? 27.626 -7.065 -56.282 1.00 84.12 231 LYS A O 1
ATOM 1805 N N . LYS A 1 232 ? 27.028 -6.330 -54.247 1.00 80.56 232 LYS A N 1
ATOM 1806 C CA . LYS A 1 232 ? 26.020 -7.368 -53.966 1.00 80.56 232 LYS A CA 1
ATOM 1807 C C . LYS A 1 232 ? 24.625 -7.037 -54.513 1.00 80.56 232 LYS A C 1
ATOM 1809 O O . LYS A 1 232 ? 23.702 -7.823 -54.328 1.00 80.56 23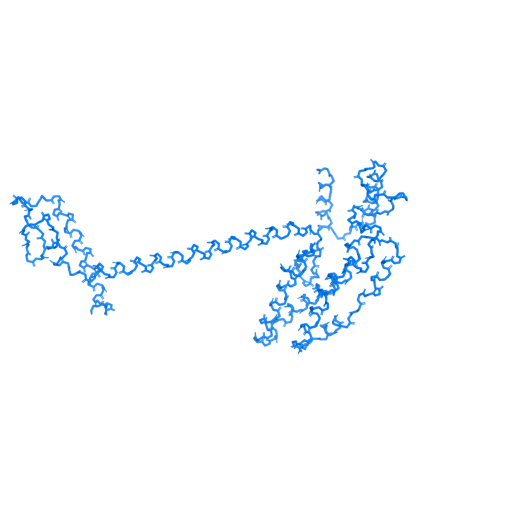2 LYS A O 1
ATOM 1814 N N . ASP A 1 233 ? 24.450 -5.871 -55.130 1.00 82.69 233 ASP A N 1
ATOM 1815 C CA . ASP A 1 233 ? 23.165 -5.420 -55.656 1.00 82.69 233 ASP A CA 1
ATOM 1816 C C . ASP A 1 233 ? 23.034 -5.808 -57.135 1.00 82.69 233 ASP A C 1
ATOM 1818 O O . ASP A 1 233 ? 23.742 -5.284 -57.993 1.00 82.69 233 ASP A O 1
ATOM 1822 N N . GLU A 1 234 ? 22.103 -6.715 -57.442 1.00 84.25 234 GLU A N 1
ATOM 1823 C CA . GLU A 1 234 ? 21.896 -7.259 -58.793 1.00 84.25 234 GLU A CA 1
ATOM 1824 C C . GLU A 1 234 ? 21.459 -6.219 -59.835 1.00 84.25 234 GLU A C 1
ATOM 1826 O O . GLU A 1 234 ? 21.388 -6.527 -61.026 1.00 84.25 234 GLU A O 1
ATOM 1831 N N . ARG A 1 235 ? 21.114 -4.998 -59.409 1.00 84.56 235 ARG A N 1
ATOM 1832 C CA . ARG A 1 235 ? 20.687 -3.914 -60.303 1.00 84.56 235 ARG A CA 1
ATOM 1833 C C . ARG A 1 235 ? 21.837 -3.302 -61.100 1.00 84.56 235 ARG A C 1
ATOM 1835 O O . ARG A 1 235 ? 21.566 -2.603 -62.077 1.00 84.56 235 ARG A O 1
ATOM 1842 N N . TYR A 1 236 ? 23.085 -3.553 -60.714 1.00 87.62 236 TYR A N 1
ATOM 1843 C CA . TYR A 1 236 ? 24.270 -2.960 -61.332 1.00 87.62 236 TYR A CA 1
ATOM 1844 C C . TYR A 1 236 ? 25.170 -4.030 -61.951 1.00 87.62 236 TYR A C 1
ATOM 1846 O O . TYR A 1 236 ? 25.220 -5.162 -61.478 1.00 87.62 236 TYR A O 1
ATOM 1854 N N . SER A 1 237 ? 25.857 -3.673 -63.036 1.00 85.94 237 SER A N 1
ATOM 1855 C CA . SER A 1 237 ? 26.696 -4.596 -63.816 1.00 85.94 237 SER A CA 1
ATOM 1856 C C . SER A 1 237 ? 28.167 -4.181 -63.897 1.00 85.94 237 SER A C 1
ATOM 1858 O O . SER A 1 237 ? 29.012 -5.006 -64.239 1.00 85.94 237 SER A O 1
ATOM 1860 N N . ALA A 1 238 ? 28.491 -2.925 -63.577 1.00 85.44 238 ALA A N 1
ATOM 1861 C CA . ALA A 1 238 ? 29.858 -2.418 -63.527 1.00 85.44 238 ALA A CA 1
ATOM 1862 C C . ALA A 1 238 ? 30.008 -1.378 -62.409 1.00 85.44 238 ALA A C 1
ATOM 1864 O O . ALA A 1 238 ? 29.058 -0.653 -62.100 1.00 85.44 238 ALA A O 1
ATOM 1865 N N . TRP A 1 239 ? 31.210 -1.294 -61.835 1.00 89.38 239 TRP A N 1
ATOM 1866 C CA . TRP A 1 239 ? 31.565 -0.397 -60.733 1.00 89.38 239 TRP A CA 1
ATOM 1867 C C . TRP A 1 239 ? 32.905 0.291 -61.014 1.00 89.38 239 TRP A C 1
ATOM 1869 O O . TRP A 1 239 ? 33.714 -0.227 -61.784 1.00 89.38 239 TRP A O 1
ATOM 1879 N N . ASP A 1 240 ? 33.130 1.456 -60.411 1.00 86.19 240 ASP A N 1
ATOM 1880 C CA . ASP A 1 240 ? 34.409 2.171 -60.460 1.00 86.19 240 ASP A CA 1
ATOM 1881 C C . ASP A 1 240 ? 35.394 1.709 -59.363 1.00 86.19 240 ASP A C 1
ATOM 1883 O O . ASP A 1 240 ? 35.092 0.825 -58.557 1.00 86.19 240 ASP A O 1
ATOM 1887 N N . GLU A 1 241 ? 36.584 2.320 -59.314 1.00 83.25 241 GLU A N 1
ATOM 1888 C CA . GLU A 1 241 ? 37.637 2.018 -58.326 1.00 83.25 241 GLU A CA 1
ATOM 1889 C C . GLU A 1 241 ? 37.204 2.246 -56.868 1.00 83.25 241 GLU A C 1
ATOM 1891 O O . GLU A 1 241 ? 37.772 1.656 -55.953 1.00 83.25 241 GLU A O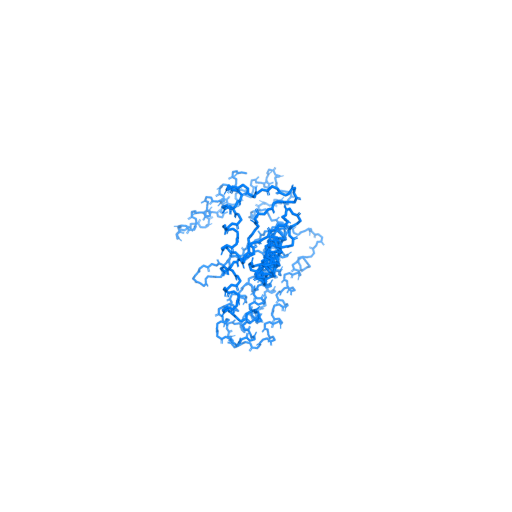 1
ATOM 1896 N N . SER A 1 242 ? 36.181 3.075 -56.636 1.00 79.12 242 SER A N 1
ATOM 1897 C CA . SER A 1 242 ? 35.616 3.338 -55.306 1.00 79.12 242 SER A CA 1
ATOM 1898 C C . SER A 1 242 ? 34.443 2.405 -54.960 1.00 79.12 242 SER A C 1
ATOM 1900 O O . SER A 1 242 ? 33.834 2.540 -53.895 1.00 79.12 242 SER A O 1
ATOM 1902 N N . GLY A 1 243 ? 34.104 1.458 -55.844 1.00 81.50 243 GLY A N 1
ATOM 1903 C CA . GLY A 1 243 ? 32.976 0.538 -55.685 1.00 81.50 243 GLY A CA 1
ATOM 1904 C C . GLY A 1 243 ? 31.608 1.163 -55.984 1.00 81.50 243 GLY A C 1
ATOM 1905 O O . GLY A 1 243 ? 30.579 0.601 -55.604 1.00 81.50 243 GLY A O 1
ATOM 1906 N N . MET A 1 244 ? 31.561 2.319 -56.655 1.00 87.19 244 MET A N 1
ATOM 1907 C CA . MET A 1 244 ? 30.320 2.988 -57.057 1.00 87.19 244 MET A CA 1
ATOM 1908 C C . MET A 1 244 ? 29.806 2.440 -58.399 1.00 87.19 244 MET A C 1
ATOM 1910 O O . MET A 1 244 ? 30.590 2.304 -59.337 1.00 87.19 244 MET A O 1
ATOM 1914 N N . PRO A 1 245 ? 28.497 2.151 -58.539 1.00 88.38 245 PRO A N 1
ATOM 1915 C CA . PRO A 1 245 ? 27.933 1.660 -59.794 1.00 88.38 245 PRO A CA 1
ATOM 1916 C C . PRO A 1 245 ? 28.084 2.635 -60.965 1.00 88.38 245 PRO A C 1
ATOM 1918 O O . PRO A 1 245 ? 27.692 3.799 -60.863 1.00 88.38 245 PRO A O 1
ATOM 1921 N N . THR A 1 246 ? 28.576 2.139 -62.099 1.00 85.50 246 THR A N 1
ATOM 1922 C CA . THR A 1 246 ? 28.711 2.892 -63.357 1.00 85.50 246 THR A CA 1
ATOM 1923 C C . THR A 1 246 ? 27.672 2.471 -64.393 1.00 85.50 246 THR A C 1
ATOM 1925 O O . THR A 1 246 ? 27.138 3.330 -65.097 1.00 85.50 246 THR A O 1
ATOM 1928 N N . LYS A 1 247 ? 27.308 1.181 -64.430 1.00 86.81 247 LYS A N 1
ATOM 1929 C CA . LYS A 1 247 ? 26.288 0.632 -65.340 1.00 86.81 247 LYS A CA 1
ATOM 1930 C C . LYS A 1 247 ? 25.196 -0.138 -64.612 1.00 86.81 247 LYS A C 1
ATOM 1932 O O . LYS A 1 247 ? 25.452 -0.832 -63.626 1.00 86.81 247 LYS A O 1
ATOM 1937 N N . MET A 1 248 ? 23.980 -0.048 -65.133 1.00 86.25 248 MET A N 1
ATOM 1938 C CA . MET A 1 248 ? 22.846 -0.871 -64.725 1.00 86.25 248 MET A CA 1
ATOM 1939 C C . MET A 1 248 ? 22.908 -2.277 -65.337 1.00 86.25 248 MET A C 1
ATOM 1941 O O . MET A 1 248 ? 23.685 -2.546 -66.255 1.00 86.25 248 MET A O 1
ATOM 1945 N N . LYS A 1 249 ? 22.078 -3.195 -64.832 1.00 86.19 249 LYS A N 1
ATOM 1946 C CA . LYS A 1 249 ? 21.963 -4.583 -65.319 1.00 86.19 249 LYS A CA 1
ATOM 1947 C C . LYS A 1 249 ? 21.625 -4.680 -66.814 1.00 86.19 249 LYS A C 1
ATOM 1949 O O . LYS A 1 249 ? 22.027 -5.638 -67.463 1.00 86.19 249 LYS A O 1
ATOM 1954 N N . ASP A 1 250 ? 20.920 -3.692 -67.357 1.00 81.75 250 ASP A N 1
ATOM 1955 C CA . ASP A 1 250 ? 20.565 -3.590 -68.780 1.00 81.75 250 ASP A CA 1
ATOM 1956 C C . ASP A 1 250 ? 21.700 -3.034 -69.665 1.00 81.75 250 ASP A C 1
ATOM 1958 O O . ASP A 1 250 ? 21.541 -2.907 -70.877 1.00 81.75 250 ASP A O 1
ATOM 1962 N N . GLY A 1 251 ? 22.854 -2.711 -69.070 1.00 77.88 251 GLY A N 1
ATOM 1963 C CA . GLY A 1 251 ? 24.012 -2.143 -69.756 1.00 77.88 251 GLY A CA 1
ATOM 1964 C C . GLY A 1 251 ? 23.951 -0.626 -69.960 1.00 77.88 251 GLY A C 1
ATOM 1965 O O . GLY A 1 251 ? 24.916 -0.073 -70.494 1.00 77.88 251 GLY A O 1
ATOM 1966 N N . SER A 1 252 ? 22.874 0.043 -69.526 1.00 84.19 252 SER A N 1
ATOM 1967 C CA . SER A 1 252 ? 22.740 1.503 -69.566 1.00 84.19 252 SER A CA 1
ATOM 1968 C C . SER A 1 252 ? 23.548 2.190 -68.460 1.00 84.19 252 SER A C 1
ATOM 1970 O O . SER A 1 252 ? 23.844 1.600 -67.416 1.00 84.19 252 SER A O 1
ATOM 1972 N N . ASP A 1 253 ? 23.919 3.450 -68.683 1.00 86.94 253 ASP A N 1
ATOM 1973 C CA . ASP A 1 253 ? 24.633 4.246 -67.683 1.00 86.94 253 ASP A CA 1
ATOM 1974 C C . ASP A 1 253 ? 23.700 4.644 -66.532 1.00 86.94 253 ASP A C 1
ATOM 1976 O O . ASP A 1 253 ? 22.543 5.022 -66.738 1.00 86.94 253 ASP A O 1
ATOM 1980 N N . VAL A 1 254 ? 24.213 4.615 -65.300 1.00 84.75 254 VAL A N 1
ATOM 1981 C CA . VAL A 1 254 ? 23.427 5.004 -64.120 1.00 84.75 254 VAL A CA 1
ATOM 1982 C C . VAL A 1 254 ? 23.031 6.495 -64.209 1.00 84.75 254 VAL A C 1
ATOM 1984 O O . VAL A 1 254 ? 23.906 7.363 -64.287 1.00 84.75 254 VAL A O 1
ATOM 1987 N N . PRO A 1 255 ? 21.730 6.848 -64.140 1.00 88.81 255 PRO A N 1
ATOM 1988 C CA . PRO A 1 255 ? 21.254 8.221 -64.229 1.00 88.81 255 PRO A CA 1
ATOM 1989 C C . PRO A 1 255 ? 21.871 9.119 -63.160 1.00 88.81 255 PRO A C 1
ATOM 1991 O O . PRO A 1 255 ? 21.986 8.743 -61.991 1.00 88.81 255 PRO A O 1
ATOM 1994 N N . LYS A 1 256 ? 22.179 10.369 -63.524 1.00 83.50 256 LYS A N 1
ATOM 1995 C CA . LYS A 1 256 ? 22.809 11.354 -62.622 1.00 83.50 256 LYS A CA 1
ATOM 1996 C C . LYS A 1 256 ? 22.043 11.562 -61.304 1.00 83.50 256 LYS A C 1
ATOM 1998 O O . LYS A 1 256 ? 22.662 11.798 -60.266 1.00 83.50 256 LYS A O 1
ATOM 2003 N N . SER A 1 257 ? 20.711 11.461 -61.321 1.00 83.88 257 SER A N 1
ATOM 2004 C CA . SER A 1 257 ? 19.862 11.549 -60.122 1.00 83.88 257 SER A CA 1
ATOM 2005 C C . SER A 1 257 ? 20.075 10.368 -59.166 1.00 83.88 257 SER A C 1
ATOM 2007 O O . SER A 1 257 ? 20.221 10.569 -57.959 1.00 83.88 257 SER A O 1
ATOM 2009 N N . GLN A 1 258 ? 20.161 9.150 -59.705 1.00 84.81 258 GLN A N 1
ATOM 2010 C CA . GLN A 1 258 ? 20.424 7.925 -58.953 1.00 84.81 258 GLN A CA 1
ATOM 2011 C C . GLN A 1 258 ? 21.866 7.893 -58.441 1.00 84.81 258 GLN A C 1
ATOM 2013 O O . GLN A 1 258 ? 22.088 7.582 -57.274 1.00 84.81 258 GLN A O 1
ATOM 2018 N N . LEU A 1 259 ? 22.830 8.330 -59.252 1.00 86.25 259 LEU A N 1
ATOM 2019 C CA . LEU A 1 259 ? 24.245 8.403 -58.880 1.00 86.25 259 LEU A CA 1
ATOM 2020 C C . LEU A 1 259 ? 24.475 9.348 -57.687 1.00 86.25 259 LEU A C 1
ATOM 2022 O O . LEU A 1 259 ? 25.209 9.010 -56.760 1.00 86.25 259 LEU A O 1
ATOM 2026 N N . LYS A 1 260 ? 23.767 10.487 -57.631 1.00 85.44 260 LYS A N 1
ATOM 2027 C CA . LYS A 1 260 ? 23.784 11.393 -56.466 1.00 85.44 260 LYS A CA 1
ATOM 2028 C C . LYS A 1 260 ? 23.225 10.730 -55.199 1.00 85.44 260 LYS A C 1
ATOM 2030 O O . LYS A 1 260 ? 23.754 10.951 -54.109 1.00 85.44 260 LYS A O 1
ATOM 2035 N N . SER A 1 261 ? 22.173 9.919 -55.328 1.00 85.31 261 SER A N 1
ATOM 2036 C CA . SER A 1 261 ? 21.598 9.166 -54.204 1.00 85.31 261 SER A CA 1
ATOM 2037 C C . SER A 1 261 ? 22.543 8.065 -53.711 1.00 85.31 261 SER A C 1
ATOM 2039 O O . SER A 1 261 ? 22.768 7.948 -52.508 1.00 85.31 261 SER A O 1
ATOM 2041 N N . LEU A 1 262 ? 23.138 7.301 -54.631 1.00 86.69 262 LEU A N 1
ATOM 2042 C CA . LEU A 1 262 ? 24.107 6.245 -54.323 1.00 86.69 262 LEU A CA 1
ATOM 2043 C C . LEU A 1 262 ? 25.354 6.814 -53.650 1.00 86.69 262 LEU A C 1
ATOM 2045 O O . LEU A 1 262 ? 25.769 6.299 -52.618 1.00 86.69 262 LEU A O 1
ATOM 2049 N N . LYS A 1 263 ? 25.867 7.948 -54.142 1.00 87.56 263 LYS A N 1
ATOM 2050 C CA . LYS A 1 263 ? 27.003 8.641 -53.526 1.00 87.56 263 LYS A CA 1
ATOM 2051 C C . LYS A 1 263 ? 26.707 9.049 -52.080 1.00 87.56 263 LYS A C 1
ATOM 2053 O O . LYS A 1 263 ? 27.532 8.837 -51.199 1.00 87.56 263 LYS A O 1
ATOM 2058 N N . LYS A 1 264 ? 25.501 9.558 -51.803 1.00 88.44 264 LYS A N 1
ATOM 2059 C CA . LYS A 1 264 ? 25.077 9.902 -50.435 1.00 88.44 264 LYS A CA 1
ATOM 2060 C C . LYS A 1 264 ? 24.978 8.670 -49.523 1.00 88.44 264 LYS A C 1
ATOM 2062 O O . LYS A 1 264 ? 25.300 8.760 -48.340 1.00 88.44 264 LYS A O 1
ATOM 2067 N N . MET A 1 265 ? 24.524 7.529 -50.048 1.00 86.75 265 MET A N 1
ATOM 2068 C CA . MET A 1 265 ? 24.495 6.261 -49.305 1.00 86.75 265 MET A CA 1
ATOM 2069 C C . MET A 1 265 ? 25.911 5.736 -49.031 1.00 86.75 265 MET A C 1
ATOM 2071 O O . MET A 1 265 ? 26.192 5.340 -47.902 1.00 86.75 265 MET A O 1
ATOM 2075 N N . TRP A 1 266 ? 26.801 5.819 -50.022 1.00 88.94 266 TRP A N 1
ATOM 2076 C CA . TRP A 1 266 ? 28.211 5.446 -49.917 1.00 88.94 266 TRP A CA 1
ATOM 2077 C C . TRP A 1 266 ? 28.948 6.272 -48.859 1.00 88.94 266 TRP A C 1
ATOM 2079 O O . TRP A 1 266 ? 29.569 5.713 -47.964 1.00 88.94 266 TRP A O 1
ATOM 2089 N N . GLU A 1 267 ? 28.819 7.604 -48.893 1.00 88.69 267 GLU A N 1
ATOM 2090 C CA . GLU A 1 267 ? 29.453 8.505 -47.917 1.00 88.69 267 GLU A CA 1
ATOM 2091 C C . GLU A 1 267 ? 28.958 8.237 -46.488 1.00 88.69 267 GLU A C 1
ATOM 2093 O O . GLU A 1 267 ? 29.743 8.244 -45.537 1.00 88.69 267 GLU A O 1
ATOM 2098 N N . LYS A 1 268 ? 27.660 7.945 -46.327 1.00 87.62 268 LYS A N 1
ATOM 2099 C CA . LYS A 1 268 ? 27.085 7.566 -45.031 1.00 87.62 268 LYS A CA 1
ATOM 2100 C C . LYS A 1 268 ? 27.649 6.233 -44.534 1.00 87.62 268 LYS A C 1
ATOM 2102 O O . LYS A 1 268 ? 27.993 6.135 -43.359 1.00 87.62 268 LYS A O 1
ATOM 2107 N N . GLN A 1 269 ? 27.747 5.231 -45.408 1.00 86.94 269 GLN A N 1
ATOM 2108 C CA . GLN A 1 269 ? 28.308 3.925 -45.067 1.00 86.94 269 GLN A CA 1
ATOM 2109 C C . GLN A 1 269 ? 29.791 4.031 -44.715 1.00 86.94 269 GLN A C 1
ATOM 2111 O O . GLN A 1 269 ? 30.208 3.493 -43.695 1.00 86.94 269 GLN A O 1
ATOM 2116 N N . LYS A 1 270 ? 30.565 4.785 -45.502 1.00 88.81 270 LYS A N 1
ATOM 2117 C CA . LYS A 1 270 ? 31.979 5.055 -45.241 1.00 88.81 2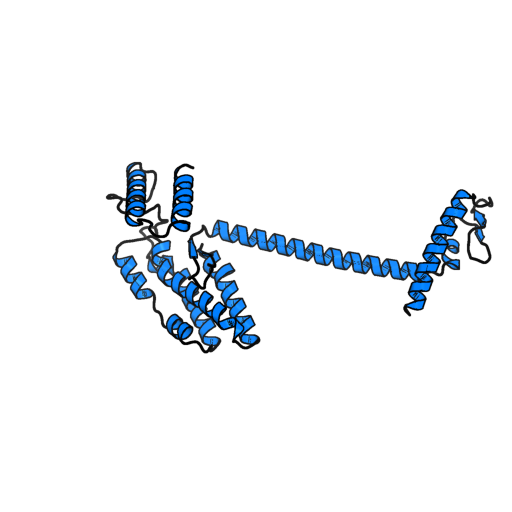70 LYS A CA 1
ATOM 2118 C C . LYS A 1 270 ? 32.180 5.659 -43.854 1.00 88.81 270 LYS A C 1
ATOM 2120 O O . LYS A 1 270 ? 32.966 5.129 -43.079 1.00 88.81 270 LYS A O 1
ATOM 2125 N N . LYS A 1 271 ? 31.408 6.694 -43.506 1.00 87.69 271 LYS A N 1
ATOM 2126 C CA . LYS A 1 271 ? 31.472 7.321 -42.179 1.00 87.69 271 LYS A CA 1
ATOM 2127 C C . LYS A 1 271 ? 31.183 6.322 -41.053 1.00 87.69 271 LYS A C 1
ATOM 2129 O O . LYS A 1 271 ? 31.919 6.267 -40.076 1.00 87.69 271 LYS A O 1
ATOM 2134 N N . VAL A 1 272 ? 30.128 5.519 -41.192 1.00 87.12 272 VAL A N 1
ATOM 2135 C CA . VAL A 1 272 ? 29.728 4.538 -40.169 1.00 87.12 272 VAL A CA 1
ATOM 2136 C C . VAL A 1 272 ? 30.751 3.394 -40.038 1.00 87.12 272 VAL A C 1
ATOM 2138 O O . VAL A 1 272 ? 31.045 2.965 -38.924 1.00 87.12 272 VAL A O 1
ATOM 2141 N N . HIS A 1 273 ? 31.326 2.927 -41.148 1.00 87.94 273 HIS A N 1
ATOM 2142 C CA . HIS A 1 273 ? 32.362 1.891 -41.171 1.00 87.94 273 HIS A CA 1
ATOM 2143 C C . HIS A 1 273 ? 33.687 2.384 -40.566 1.00 87.94 273 HIS A C 1
ATOM 2145 O O . HIS A 1 273 ? 34.297 1.693 -39.750 1.00 87.94 273 HIS A O 1
ATOM 2151 N N . GLU A 1 274 ? 34.109 3.608 -40.900 1.00 87.31 274 GLU A N 1
ATOM 2152 C CA . GLU A 1 274 ? 35.296 4.244 -40.315 1.00 87.31 274 GLU A CA 1
ATOM 2153 C C . GLU A 1 274 ? 35.127 4.494 -38.808 1.00 87.31 274 GLU A C 1
ATOM 2155 O O . GLU A 1 274 ? 36.046 4.219 -38.038 1.00 87.31 274 GLU A O 1
ATOM 2160 N N . GLU A 1 275 ? 33.945 4.934 -38.359 1.00 85.00 275 GLU A N 1
ATOM 2161 C CA . GLU A 1 275 ? 33.637 5.085 -36.930 1.00 85.00 275 GLU A CA 1
ATOM 2162 C C . GLU A 1 275 ? 33.662 3.742 -36.177 1.00 85.00 275 GLU A C 1
ATOM 2164 O O . GLU A 1 275 ? 34.132 3.691 -35.037 1.00 85.00 275 GLU A O 1
ATOM 2169 N N . LEU A 1 276 ? 33.194 2.646 -36.792 1.00 85.19 276 LEU A N 1
ATOM 2170 C CA . LEU A 1 276 ? 33.294 1.299 -36.215 1.00 85.19 276 LEU A CA 1
ATOM 2171 C C . LEU A 1 276 ? 34.758 0.845 -36.105 1.00 85.19 276 LEU A C 1
ATOM 2173 O O . LEU A 1 276 ? 35.168 0.330 -35.062 1.00 85.19 276 LEU A O 1
ATOM 2177 N N . LYS A 1 277 ? 35.550 1.084 -37.156 1.00 82.94 277 LYS A N 1
ATOM 2178 C CA . LYS A 1 277 ? 36.981 0.763 -37.204 1.00 82.94 277 LYS A CA 1
ATOM 2179 C C . LYS A 1 277 ? 37.768 1.534 -36.142 1.00 82.94 277 LYS A C 1
ATOM 2181 O O . LYS A 1 277 ? 38.581 0.949 -35.435 1.00 82.94 277 LYS A O 1
ATOM 2186 N N . ALA A 1 278 ? 37.479 2.825 -35.971 1.00 82.81 278 ALA A N 1
ATOM 2187 C CA . ALA A 1 278 ? 38.106 3.675 -34.957 1.00 82.81 278 ALA A CA 1
ATOM 2188 C C . ALA A 1 278 ? 37.765 3.254 -33.515 1.00 82.81 278 ALA A C 1
ATOM 2190 O O . ALA A 1 278 ? 38.570 3.452 -32.610 1.00 82.81 278 ALA A O 1
ATOM 2191 N N . LYS A 1 279 ? 36.589 2.650 -33.293 1.00 80.75 279 LYS A N 1
ATOM 2192 C CA . LYS A 1 279 ? 36.164 2.105 -31.991 1.00 80.75 279 LYS A CA 1
ATOM 2193 C C . LYS A 1 279 ? 36.660 0.675 -31.723 1.00 80.75 279 LYS A C 1
ATOM 2195 O O . LYS A 1 279 ? 36.282 0.104 -30.704 1.00 80.75 279 LYS A O 1
ATOM 2200 N N . GLY A 1 280 ? 37.479 0.098 -32.609 1.00 72.00 280 GLY A N 1
ATOM 2201 C CA . GLY A 1 280 ? 38.041 -1.250 -32.456 1.00 72.00 280 GLY A CA 1
ATOM 2202 C C . GLY A 1 280 ? 37.029 -2.387 -32.645 1.00 72.00 280 GLY A C 1
ATOM 2203 O O . GLY A 1 280 ? 37.221 -3.468 -32.102 1.00 72.00 280 GLY A O 1
ATOM 2204 N N . GLY A 1 281 ? 35.923 -2.136 -33.357 1.00 61.59 281 GLY A N 1
ATOM 2205 C CA . GLY A 1 281 ? 34.836 -3.102 -33.574 1.00 61.59 281 GLY A CA 1
ATOM 2206 C C . GLY A 1 281 ? 34.949 -3.950 -34.850 1.00 61.59 281 GLY A C 1
ATOM 2207 O O . GLY A 1 281 ? 33.954 -4.566 -35.240 1.00 61.59 281 GLY A O 1
ATOM 2208 N N . LEU A 1 282 ? 36.112 -3.932 -35.506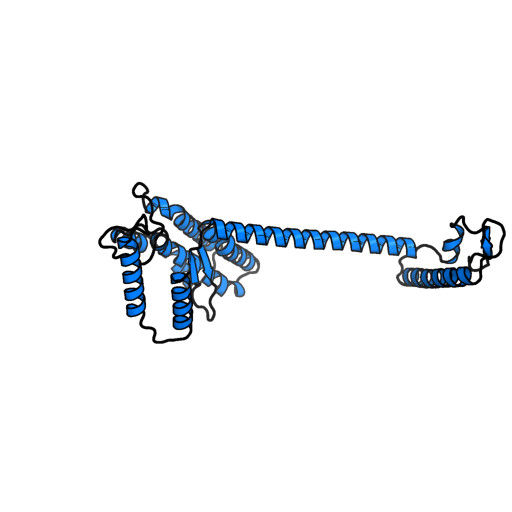 1.00 56.25 282 LEU A N 1
ATOM 2209 C CA . LEU A 1 282 ? 36.458 -4.657 -36.735 1.00 56.25 282 LEU A CA 1
ATOM 2210 C C . LEU A 1 282 ? 37.762 -5.428 -36.537 1.00 56.25 282 LEU A C 1
ATOM 2212 O O . LEU A 1 282 ? 38.664 -4.859 -35.882 1.00 56.25 282 LEU A O 1
#

Sequence (282 aa):
VALLKLVNTVNSFVMNNKDVDLAHIEAIARWITKMVGIFGLDPNAIPPYDGLGWASSIAADIDPKKAIQPYVQVLQTVMAEVSKLSLSSDTLSNLLSQDPSKEFESIVSSGTRDVEELSLPYIRVVSQIRDELRRIVSSQTAENKKAILAIADRIRDVDLTNLGVSLDDRPDNQPSLIKFIPAAELIRAREEKAAREAEKAQKKEEARIAREKAEQEAKEKAKIPPEEMFKKDERYSAWDESGMPTKMKDGSDVPKSQLKSLKKMWEKQKKVHEELKAKGGL

Radius of gyration: 35.49 Å; chains: 1; bounding box: 76×41×97 Å